Protein AF-A0A965WRW9-F1 (afdb_monomer)

Foldseek 3Di:
DLLVQCVDPVRVPPQAEDDDDQDLVVLLVCVVSPHQEYEYWDQLAPFFQCCVPPVDTHDQLVRLLSNQVSQVVVVVVDVHRHAYEYEHNDDDLVVLLSSLVSRHPHYHDDQVQQLEPPDDFDWDQDPNATWGKDKDCQAPVNCVVVVNDDPDDRGGDIDTHHHDHHPVVVVVVSVVVNVVVCVVVVHPDSD

Nearest PDB structures (foldseek):
  1mei-assembly1_A  TM=9.391E-01  e=1.228E-16  Tritrichomonas suis
  1me9-assembly1_A  TM=9.033E-01  e=8.846E-17  Tritrichomonas suis
  1pvn-assembly1_C  TM=8.837E-01  e=1.401E-16  Tritrichomonas suis
  1me7-assembly1_A  TM=9.346E-01  e=6.772E-16  Tritrichomonas suis
  1me8-assembly1_A  TM=9.387E-01  e=1.394E-15  Tritrichomonas suis

Secondary structure (DSSP, 8-state):
-HHHHHHSTTTTTS--EEEEESSHHHHHHHHHTT-SEEEE-SS-STTB-HHHHH-----HHHHHHHHHHHHHHHHHH-S--PEEEEES---SHHHHHHHHHTT-SEEE-SHHHHTBTTSSS-EEEETTEEEEEEE-TTSHHHHHHTT--S-PPP-B-EEEEEPBS-HHHHHHHHHHHHHHHHHHTT-SS--

Radius of gyration: 18.46 Å; Cα contacts (8 Å, |Δi|>4): 320; chains: 1; bounding box: 46×33×47 Å

Sequence (191 aa):
MIKLVKQSENTKNIVVMAGNVANPETFKLLAEVGADYIRVSVGSGDACTTAVNLGVYYPMASLINDCYYYKLLNKKLNDHETKIVADGGFKTMSQIIKALALGADYVMLGSMLNSCADSAGRIVLHNDHHYKEYYGMASKEGMEKLGKTGHYAPEGKIVYNTITDKVSIFSENLAAYIRSAMSYCDAYTLD

Structure (mmCIF, N/CA/C/O backbone):
data_AF-A0A965WRW9-F1
#
_entry.id   AF-A0A965WRW9-F1
#
loop_
_atom_site.group_PDB
_atom_site.id
_atom_site.type_symbol
_atom_site.label_atom_id
_atom_site.label_alt_id
_atom_site.label_comp_id
_atom_site.label_asym_id
_atom_site.label_entity_id
_atom_site.label_seq_id
_atom_site.pdbx_PDB_ins_code
_atom_site.Cartn_x
_atom_site.Cartn_y
_atom_site.Cartn_z
_atom_site.occupancy
_atom_site.B_iso_or_equiv
_atom_site.auth_seq_id
_atom_site.auth_comp_id
_atom_site.auth_asym_id
_atom_site.auth_atom_id
_atom_site.pdbx_PDB_model_num
ATOM 1 N N . MET A 1 1 ? -23.893 1.634 0.353 1.00 88.19 1 MET A N 1
ATOM 2 C CA . MET A 1 1 ? -23.438 0.240 0.150 1.00 88.19 1 MET A CA 1
ATOM 3 C C . MET A 1 1 ? -22.814 -0.346 1.413 1.00 88.19 1 MET A C 1
ATOM 5 O O . MET A 1 1 ? -23.373 -1.309 1.905 1.00 88.19 1 MET A O 1
ATOM 9 N N . ILE A 1 2 ? -21.755 0.244 1.988 1.00 92.38 2 ILE A N 1
ATOM 10 C CA . ILE A 1 2 ? -21.089 -0.274 3.210 1.00 92.38 2 ILE A CA 1
ATOM 11 C C . ILE A 1 2 ? -22.085 -0.531 4.351 1.00 92.38 2 ILE A C 1
ATOM 13 O O . ILE A 1 2 ? -22.192 -1.663 4.808 1.00 92.38 2 ILE A O 1
ATOM 17 N N . LYS A 1 3 ? -22.909 0.466 4.713 1.00 91.62 3 LYS A N 1
ATOM 18 C CA . LYS A 1 3 ? -23.981 0.295 5.715 1.00 91.62 3 LYS A CA 1
ATOM 19 C C . LYS A 1 3 ? -24.897 -0.892 5.420 1.00 91.62 3 LYS A C 1
ATOM 21 O O . LYS A 1 3 ? -25.195 -1.654 6.322 1.00 91.62 3 LYS A O 1
ATOM 26 N N . LEU A 1 4 ? -25.301 -1.074 4.161 1.00 92.88 4 LEU A N 1
ATOM 27 C CA . LEU A 1 4 ? -26.185 -2.176 3.768 1.00 92.88 4 LEU A CA 1
ATOM 28 C C . LEU A 1 4 ? -25.508 -3.533 3.984 1.00 92.88 4 LEU A C 1
ATOM 30 O O . LEU A 1 4 ? -26.127 -4.435 4.533 1.00 92.88 4 LEU A O 1
ATOM 34 N N . VAL A 1 5 ? -24.230 -3.656 3.605 1.00 93.50 5 VAL A N 1
ATOM 35 C CA . VAL A 1 5 ? -23.442 -4.879 3.828 1.00 93.50 5 VAL A CA 1
ATOM 36 C C . VAL A 1 5 ? -23.322 -5.166 5.323 1.00 93.50 5 VAL A C 1
ATOM 38 O O . VAL A 1 5 ? -23.562 -6.295 5.742 1.00 93.50 5 VAL A O 1
ATOM 41 N N . LYS A 1 6 ? -23.018 -4.139 6.123 1.00 92.12 6 LYS A N 1
ATOM 42 C CA . LYS A 1 6 ? -22.799 -4.259 7.569 1.00 92.12 6 LYS A CA 1
ATOM 43 C C . LYS A 1 6 ? -24.071 -4.455 8.397 1.00 92.12 6 LYS A C 1
ATOM 45 O O . LYS A 1 6 ? -23.993 -5.035 9.471 1.00 92.12 6 LYS A O 1
ATOM 50 N N . GLN A 1 7 ? -25.229 -4.013 7.910 1.00 92.44 7 GLN A N 1
ATOM 51 C CA . GLN A 1 7 ? -26.514 -4.139 8.613 1.00 92.44 7 GLN A CA 1
ATOM 52 C C . GLN A 1 7 ? -27.299 -5.401 8.233 1.00 92.44 7 GLN A C 1
ATOM 54 O O . GLN A 1 7 ? -28.201 -5.800 8.963 1.00 92.44 7 GLN A O 1
ATOM 59 N N . SER A 1 8 ? -26.992 -6.029 7.097 1.00 94.69 8 SER A N 1
ATOM 60 C CA . SER A 1 8 ? -27.676 -7.247 6.656 1.00 94.69 8 SER A CA 1
ATOM 61 C C . SER A 1 8 ? -27.134 -8.477 7.388 1.00 94.69 8 SER A C 1
ATOM 63 O O . SER A 1 8 ? -25.940 -8.758 7.333 1.00 94.69 8 SER A O 1
ATOM 65 N N . GLU A 1 9 ? -28.016 -9.260 8.014 1.00 94.12 9 GLU A N 1
ATOM 66 C CA . GLU A 1 9 ? -27.671 -10.509 8.719 1.00 94.12 9 GLU A CA 1
ATOM 67 C C . GLU A 1 9 ? -26.861 -11.488 7.856 1.00 94.12 9 GLU A C 1
ATOM 69 O O . GLU A 1 9 ? -25.930 -12.126 8.343 1.00 94.12 9 GLU A O 1
ATOM 74 N N . ASN A 1 10 ? -27.148 -11.543 6.554 1.00 95.44 10 ASN A N 1
ATOM 75 C CA . ASN A 1 10 ? -26.471 -12.444 5.620 1.00 95.44 10 ASN A CA 1
ATOM 76 C C . ASN A 1 10 ? -25.052 -11.988 5.252 1.00 95.44 10 ASN A C 1
ATOM 78 O O . ASN A 1 10 ? -24.281 -12.764 4.694 1.00 95.44 10 ASN A O 1
ATOM 82 N N . THR A 1 11 ? -24.711 -10.722 5.503 1.00 95.44 11 THR A N 1
ATOM 83 C CA . THR A 1 11 ? -23.478 -10.103 4.995 1.00 95.44 11 THR A CA 1
ATOM 84 C C . THR A 1 11 ? -22.693 -9.326 6.044 1.00 95.44 11 THR A C 1
ATOM 86 O O . THR A 1 11 ? -21.588 -8.886 5.744 1.00 95.44 11 THR A O 1
ATOM 89 N N . LYS A 1 12 ? -23.201 -9.173 7.272 1.00 91.56 12 LYS A N 1
ATOM 90 C CA . LYS A 1 12 ? -22.564 -8.372 8.332 1.00 91.56 12 LYS A CA 1
ATOM 91 C C . LYS A 1 12 ? -21.156 -8.844 8.697 1.00 91.56 12 LYS A C 1
ATOM 93 O O . LYS A 1 12 ? -20.315 -8.032 9.071 1.00 91.56 12 LYS A O 1
ATOM 98 N N . ASN A 1 13 ? -20.887 -10.136 8.508 1.00 93.06 13 ASN A N 1
ATOM 99 C CA . ASN A 1 13 ? -19.580 -10.751 8.747 1.00 93.06 13 ASN A CA 1
ATOM 100 C C . ASN A 1 13 ? -18.590 -10.546 7.586 1.00 93.06 13 ASN A C 1
ATOM 102 O O . ASN A 1 13 ? -17.428 -10.928 7.700 1.00 93.06 13 ASN A O 1
ATOM 106 N N . ILE A 1 14 ? -19.026 -9.975 6.458 1.00 95.69 14 ILE A N 1
ATOM 107 C CA . ILE A 1 14 ? -18.137 -9.666 5.338 1.00 95.69 14 ILE A CA 1
ATOM 108 C C . ILE A 1 14 ? -17.250 -8.487 5.728 1.00 95.69 14 ILE A C 1
ATOM 110 O O . ILE A 1 14 ? -17.726 -7.429 6.152 1.00 95.69 14 ILE A O 1
ATOM 114 N N . VAL A 1 15 ? -15.948 -8.677 5.537 1.00 95.62 15 VAL A N 1
ATOM 115 C CA . VAL A 1 15 ? -14.943 -7.626 5.644 1.00 95.62 15 VAL A CA 1
ATOM 116 C C . VAL A 1 15 ? -14.980 -6.762 4.386 1.00 95.62 15 VAL A C 1
ATOM 118 O O . VAL A 1 15 ? -14.909 -7.262 3.264 1.00 95.62 15 VAL A O 1
ATOM 121 N N . VAL A 1 16 ? -15.082 -5.454 4.573 1.00 96.19 16 VAL A N 1
ATOM 122 C CA . VAL A 1 16 ? -15.229 -4.454 3.525 1.00 96.19 16 VAL A CA 1
ATOM 123 C C . VAL A 1 16 ? -14.038 -3.506 3.558 1.00 96.19 16 VAL A C 1
ATOM 125 O O . VAL A 1 16 ? -13.858 -2.728 4.496 1.00 96.19 16 VAL A O 1
ATOM 128 N N . MET A 1 17 ? -13.264 -3.536 2.474 1.00 97.56 17 MET A N 1
ATOM 129 C CA . MET A 1 17 ? -12.295 -2.497 2.153 1.00 97.56 17 MET A CA 1
ATOM 130 C C . MET A 1 17 ? -12.933 -1.481 1.203 1.00 97.56 17 MET A C 1
ATOM 132 O O . MET A 1 17 ? -13.423 -1.851 0.137 1.00 97.56 17 MET A O 1
ATOM 136 N N . ALA A 1 18 ? -12.924 -0.206 1.581 1.00 97.06 18 ALA A N 1
ATOM 137 C CA . ALA A 1 18 ? -13.437 0.897 0.771 1.00 97.06 18 ALA A CA 1
ATOM 138 C C . ALA A 1 18 ? -12.301 1.816 0.303 1.00 97.06 18 ALA A C 1
ATOM 140 O O . ALA A 1 18 ? -11.273 1.920 0.962 1.00 97.06 18 ALA A O 1
ATOM 141 N N . GLY A 1 19 ? -12.467 2.504 -0.824 1.00 95.31 19 GLY A N 1
ATOM 142 C CA . GLY A 1 19 ? -11.462 3.438 -1.333 1.00 95.31 19 GLY A CA 1
ATOM 143 C C . GLY A 1 19 ? -11.518 3.631 -2.853 1.00 95.31 19 GLY A C 1
ATOM 144 O O . GLY A 1 19 ? -12.424 3.117 -3.505 1.00 95.31 19 GLY A O 1
ATOM 145 N N . ASN A 1 20 ? -10.568 4.361 -3.448 1.00 95.69 20 ASN A N 1
ATOM 146 C CA . ASN A 1 20 ? -9.480 5.072 -2.758 1.00 95.69 20 ASN A CA 1
ATOM 147 C C . ASN A 1 20 ? -9.920 6.451 -2.263 1.00 95.69 20 ASN A C 1
ATOM 149 O O . ASN A 1 20 ? -10.757 7.098 -2.886 1.00 95.69 20 ASN A O 1
ATOM 153 N N . VAL A 1 21 ? -9.308 6.922 -1.176 1.00 96.12 21 VAL A N 1
ATOM 154 C CA . VAL A 1 21 ? -9.506 8.287 -0.669 1.00 96.12 21 VAL A CA 1
ATOM 155 C C . VAL A 1 21 ? -8.223 9.104 -0.766 1.00 96.12 21 VAL A C 1
ATOM 157 O O . VAL A 1 21 ? -7.142 8.601 -0.483 1.00 96.12 21 VAL A O 1
ATOM 160 N N . ALA A 1 22 ? -8.348 10.376 -1.133 1.00 95.19 22 ALA A N 1
ATOM 161 C CA . ALA A 1 22 ? -7.281 11.381 -1.073 1.00 95.19 22 ALA A CA 1
ATOM 162 C C . ALA A 1 22 ? -7.745 12.628 -0.298 1.00 95.19 22 ALA A C 1
ATOM 164 O O . ALA A 1 22 ? -7.359 13.749 -0.603 1.00 95.19 22 ALA A O 1
ATOM 165 N N . ASN A 1 23 ? -8.632 12.421 0.678 1.00 95.94 23 ASN A N 1
ATOM 166 C CA . ASN A 1 23 ? -9.145 13.443 1.580 1.00 95.94 23 ASN A CA 1
ATOM 167 C C . ASN A 1 23 ? -9.403 12.793 2.958 1.00 95.94 23 ASN A C 1
ATOM 169 O O . ASN A 1 23 ? -10.201 11.848 3.026 1.00 95.94 23 ASN A O 1
ATOM 173 N N . PRO A 1 24 ? -8.765 13.277 4.040 1.00 96.31 24 PRO A N 1
ATOM 174 C CA . PRO A 1 24 ? -8.974 12.768 5.397 1.00 96.31 24 PRO A CA 1
ATOM 175 C C . PRO A 1 24 ? -10.436 12.806 5.878 1.00 96.31 24 PRO A C 1
ATOM 177 O O . PRO A 1 24 ? -10.886 11.884 6.556 1.00 96.31 24 PRO A O 1
ATOM 180 N N . GLU A 1 25 ? -11.233 13.795 5.462 1.00 96.25 25 GLU A N 1
ATOM 181 C CA . GLU A 1 25 ? -12.667 13.844 5.796 1.00 96.25 25 GLU A CA 1
ATOM 182 C C . GLU A 1 25 ? -13.444 12.696 5.142 1.00 96.25 25 GLU A C 1
ATOM 184 O O . GLU A 1 25 ? -14.371 12.138 5.726 1.00 96.25 25 GLU A O 1
ATOM 189 N N . THR A 1 26 ? -13.048 12.278 3.935 1.00 96.56 26 THR A N 1
ATOM 190 C CA . THR A 1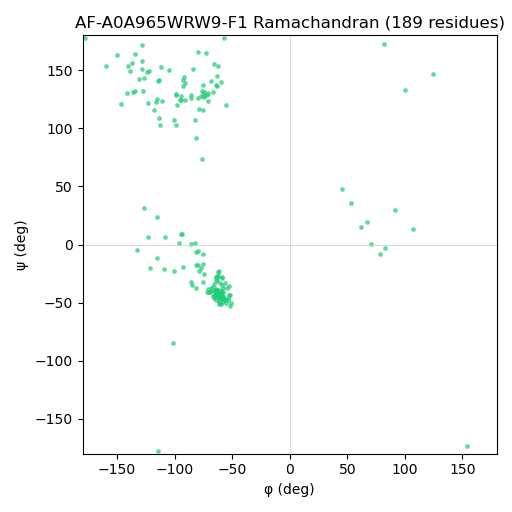 26 ? -13.651 11.103 3.291 1.00 96.56 26 THR A 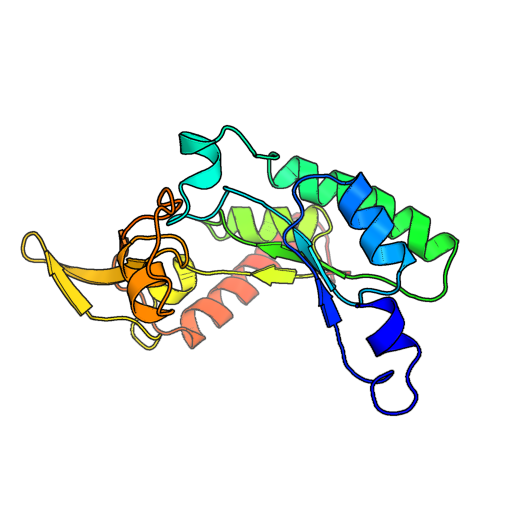CA 1
ATOM 191 C C . THR A 1 26 ? -13.278 9.818 4.026 1.00 96.56 26 THR A C 1
ATOM 193 O O . THR A 1 26 ? -14.128 8.941 4.167 1.00 96.56 26 THR A O 1
ATOM 196 N N . PHE A 1 27 ? -12.047 9.711 4.540 1.00 97.06 27 PHE A N 1
ATOM 197 C CA . PHE A 1 27 ? -11.660 8.601 5.416 1.00 97.06 27 PHE A CA 1
ATOM 198 C C . PHE A 1 27 ? -12.559 8.547 6.658 1.00 97.06 27 PHE A C 1
ATOM 200 O O . PHE A 1 27 ? -13.142 7.501 6.940 1.00 97.06 27 PHE A O 1
ATOM 207 N N . LYS A 1 28 ? -12.747 9.682 7.344 1.00 95.56 28 LYS A N 1
ATOM 208 C CA . LYS A 1 28 ? -13.631 9.788 8.512 1.00 95.56 28 LYS A CA 1
ATOM 209 C C . LYS A 1 28 ? -15.054 9.319 8.198 1.00 95.56 28 LYS A C 1
ATOM 211 O O . LYS A 1 28 ? -15.575 8.460 8.903 1.00 95.56 28 LYS A O 1
ATOM 216 N N . LEU A 1 29 ? -15.655 9.818 7.116 1.00 95.06 29 LEU A N 1
ATOM 217 C CA . LEU A 1 29 ? -17.009 9.420 6.714 1.00 95.06 29 LEU A CA 1
ATOM 218 C C . LEU A 1 29 ? -17.109 7.913 6.447 1.00 95.06 29 LEU A C 1
ATOM 220 O O . LEU A 1 29 ? -18.074 7.276 6.861 1.00 95.06 29 LEU A O 1
ATOM 224 N N . LEU A 1 30 ? -16.122 7.323 5.765 1.00 95.44 30 LEU A N 1
ATOM 225 C CA . LEU A 1 30 ? -16.108 5.884 5.488 1.00 95.44 30 LEU A CA 1
ATOM 226 C C . LEU A 1 30 ? -15.938 5.043 6.766 1.00 95.44 30 LEU A C 1
ATOM 228 O O . LEU A 1 30 ? -16.563 3.987 6.887 1.00 95.44 30 LEU A O 1
ATOM 232 N N . ALA A 1 31 ? -15.144 5.522 7.722 1.00 94.31 31 ALA A N 1
ATOM 233 C CA . ALA A 1 31 ? -14.978 4.881 9.022 1.00 94.31 31 ALA A CA 1
ATOM 234 C C . ALA A 1 31 ? -16.289 4.921 9.829 1.00 94.31 31 ALA A C 1
ATOM 236 O O . ALA A 1 31 ? -16.747 3.892 10.320 1.00 94.31 31 ALA A O 1
ATOM 237 N N . GLU A 1 32 ? -16.966 6.074 9.875 1.00 92.12 32 GLU A N 1
ATOM 238 C CA . GLU A 1 32 ? -18.255 6.257 10.567 1.00 92.12 32 GLU A CA 1
ATOM 239 C C . GLU A 1 32 ? -19.386 5.389 9.998 1.00 92.12 32 GLU A C 1
ATOM 241 O O . GLU A 1 32 ? -20.319 5.021 10.712 1.00 92.12 32 GLU A O 1
ATOM 246 N N . VAL A 1 33 ? -19.332 5.039 8.708 1.00 92.19 33 VAL A N 1
ATOM 247 C CA . VAL A 1 33 ? -20.310 4.123 8.103 1.00 92.19 33 VAL A CA 1
ATOM 248 C C . VAL A 1 33 ? -19.963 2.638 8.271 1.00 92.19 33 VAL A C 1
ATOM 250 O O . VAL A 1 33 ? -20.734 1.799 7.797 1.00 92.19 33 VAL A O 1
ATOM 253 N N . GLY A 1 34 ? -18.849 2.317 8.937 1.00 91.81 34 GLY A N 1
ATOM 254 C CA . GLY A 1 34 ? -18.460 0.955 9.309 1.00 91.81 34 GLY A CA 1
ATOM 255 C C . GLY A 1 34 ? -17.578 0.225 8.292 1.00 91.81 34 GLY A C 1
ATOM 256 O O . GLY A 1 34 ? -17.673 -0.996 8.181 1.00 91.81 34 GLY A O 1
ATOM 257 N N . ALA A 1 35 ? -16.755 0.932 7.509 1.00 95.44 35 ALA A N 1
ATOM 258 C CA . ALA A 1 35 ? -15.718 0.272 6.708 1.00 95.44 35 ALA A CA 1
ATOM 259 C C . ALA A 1 35 ? -14.688 -0.404 7.630 1.00 95.44 35 ALA A C 1
ATOM 261 O O . ALA A 1 35 ? -14.273 0.195 8.617 1.00 95.44 35 ALA A O 1
ATOM 262 N N . ASP A 1 36 ? -14.243 -1.626 7.328 1.00 95.81 36 ASP A N 1
ATOM 263 C CA . ASP A 1 36 ? -13.201 -2.285 8.135 1.00 95.81 36 ASP A CA 1
ATOM 264 C C . ASP A 1 36 ? -11.808 -1.797 7.734 1.00 95.81 36 ASP A C 1
ATOM 266 O O . ASP A 1 36 ? -10.945 -1.581 8.579 1.00 95.81 36 ASP A O 1
ATOM 270 N N . TYR A 1 37 ? -11.611 -1.573 6.433 1.00 98.00 37 TYR A N 1
ATOM 271 C CA . TYR A 1 37 ? -10.369 -1.070 5.860 1.00 98.00 37 TYR A CA 1
ATOM 272 C C . TYR A 1 37 ? -10.677 0.086 4.917 1.00 98.00 37 TYR A C 1
ATOM 274 O O . TYR A 1 37 ? -11.647 0.041 4.155 1.00 98.00 37 TYR A O 1
ATOM 282 N N . ILE A 1 38 ? -9.820 1.102 4.905 1.00 98.38 38 ILE A N 1
ATOM 283 C CA . ILE A 1 38 ? -9.887 2.174 3.917 1.00 98.38 38 ILE A CA 1
ATOM 284 C C . ILE A 1 38 ? -8.560 2.257 3.176 1.00 98.38 38 ILE A C 1
ATOM 286 O O . ILE A 1 38 ? -7.502 2.474 3.770 1.00 98.38 38 ILE A O 1
ATOM 290 N N . ARG A 1 39 ? -8.635 2.103 1.854 1.00 98.25 39 ARG A N 1
ATOM 291 C CA . ARG A 1 39 ? -7.515 2.269 0.937 1.00 98.25 39 ARG A CA 1
ATOM 292 C C . ARG A 1 39 ? -7.286 3.755 0.685 1.00 98.25 39 ARG A C 1
ATOM 294 O O . ARG A 1 39 ? -8.161 4.444 0.158 1.00 98.25 39 ARG A O 1
ATOM 301 N N . VAL A 1 40 ? -6.125 4.258 1.088 1.00 97.44 40 VAL A N 1
ATOM 302 C CA . VAL A 1 40 ? -5.756 5.673 0.981 1.00 97.44 40 VAL A CA 1
ATOM 303 C C . VAL A 1 40 ? -4.763 5.882 -0.157 1.00 97.44 40 VAL A C 1
ATOM 305 O O . VAL A 1 40 ? -3.946 5.008 -0.439 1.00 97.44 40 VAL A O 1
ATOM 308 N N . SER A 1 41 ? -4.827 7.076 -0.748 1.00 95.12 41 SER A N 1
ATOM 309 C CA . SER A 1 41 ? -4.080 7.598 -1.898 1.00 95.12 41 SER A CA 1
AT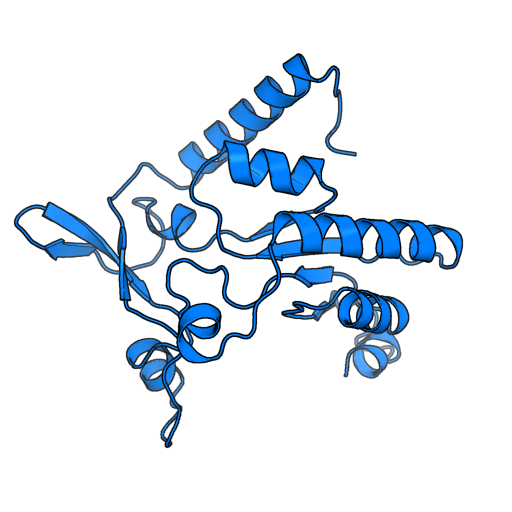OM 310 C C . SER A 1 41 ? -4.831 7.562 -3.226 1.00 95.12 41 SER A C 1
ATOM 312 O O . SER A 1 41 ? -5.363 6.535 -3.638 1.00 95.12 41 SER A O 1
ATOM 314 N N . VAL A 1 42 ? -4.784 8.681 -3.948 1.00 92.88 42 VAL A N 1
ATOM 315 C CA . VAL A 1 42 ? -5.194 8.808 -5.352 1.00 92.88 42 VAL A CA 1
ATOM 316 C C . VAL A 1 42 ? -4.032 9.441 -6.108 1.00 92.88 42 VAL A C 1
ATOM 318 O O . VAL A 1 42 ? -3.458 10.425 -5.651 1.00 92.88 42 VAL A O 1
ATOM 321 N N . GLY A 1 43 ? -3.665 8.868 -7.255 1.00 86.94 43 GLY A N 1
ATOM 322 C CA . GLY A 1 43 ? -2.661 9.450 -8.149 1.00 86.94 43 GLY A CA 1
ATOM 323 C C . GLY A 1 43 ? -1.189 9.182 -7.807 1.00 86.94 43 GLY A C 1
ATOM 324 O O . GLY A 1 43 ? -0.333 9.577 -8.590 1.00 86.94 43 GLY A O 1
ATOM 325 N N . SER A 1 44 ? -0.866 8.496 -6.702 1.00 86.75 44 SER A N 1
ATOM 326 C CA . SER A 1 44 ? 0.531 8.193 -6.319 1.00 86.75 44 SER A CA 1
ATOM 327 C C . SER A 1 44 ? 1.145 6.979 -7.029 1.00 86.75 44 SER A C 1
ATOM 329 O O . SER A 1 44 ? 2.357 6.785 -6.974 1.00 86.75 44 SER A O 1
ATOM 331 N N . GLY A 1 45 ? 0.323 6.111 -7.628 1.00 86.62 45 GLY A N 1
ATOM 332 C CA . GLY A 1 45 ? 0.768 4.844 -8.210 1.00 86.62 45 GLY A CA 1
ATOM 333 C C . GLY A 1 45 ? 1.750 5.029 -9.372 1.00 86.62 45 GLY A C 1
ATOM 334 O O . GLY A 1 45 ? 1.603 5.935 -10.180 1.00 86.62 45 GLY A O 1
ATOM 335 N N . ASP A 1 46 ? 2.717 4.122 -9.502 1.00 85.69 46 ASP A N 1
ATOM 336 C CA . ASP A 1 46 ? 3.799 4.222 -10.497 1.00 85.69 46 ASP A CA 1
ATOM 337 C C . ASP A 1 46 ? 3.304 4.255 -11.958 1.00 85.69 46 ASP A C 1
ATOM 339 O O . ASP A 1 46 ? 3.771 5.034 -12.792 1.00 85.69 46 ASP A O 1
ATOM 343 N N . ALA A 1 47 ? 2.281 3.450 -12.248 1.00 87.00 47 ALA A N 1
ATOM 344 C CA . ALA A 1 47 ? 1.607 3.407 -13.541 1.00 87.00 47 ALA A CA 1
ATOM 345 C C . ALA A 1 47 ? 0.358 4.308 -13.610 1.00 87.00 47 ALA A C 1
ATOM 347 O O . ALA A 1 47 ? -0.402 4.213 -14.571 1.00 87.00 47 ALA A O 1
ATOM 348 N N . CYS A 1 48 ? 0.119 5.146 -12.597 1.00 87.88 48 CYS A N 1
ATOM 349 C CA . CYS A 1 48 ? -1.016 6.062 -12.527 1.00 87.88 48 CYS A CA 1
ATOM 350 C C . CYS A 1 48 ? -0.630 7.435 -13.087 1.00 87.88 48 CYS A C 1
ATOM 352 O O . CYS A 1 48 ? 0.481 7.917 -12.870 1.00 87.88 48 CYS A O 1
ATOM 354 N N . THR A 1 49 ? -1.550 8.077 -13.802 1.00 86.81 49 THR A N 1
ATOM 355 C CA . THR A 1 49 ? -1.368 9.435 -14.331 1.00 86.81 49 THR A CA 1
ATOM 356 C C . THR A 1 49 ? -2.451 10.405 -13.863 1.00 86.81 49 THR A C 1
ATOM 358 O O . THR A 1 49 ? -2.428 11.557 -14.280 1.00 86.81 49 THR A O 1
ATOM 361 N N . THR A 1 50 ? -3.351 10.000 -12.955 1.00 87.06 50 THR A N 1
ATOM 362 C CA . THR A 1 50 ? -4.410 10.856 -12.382 1.00 87.06 50 THR A CA 1
ATOM 363 C C . THR A 1 50 ? -3.866 12.180 -11.845 1.00 87.06 50 THR A C 1
ATOM 365 O O . THR A 1 50 ? -4.360 13.239 -12.215 1.00 87.06 50 THR A O 1
ATOM 368 N N . ALA A 1 51 ? -2.813 12.146 -11.021 1.00 87.94 51 ALA A N 1
ATOM 369 C CA . ALA A 1 51 ? -2.251 13.363 -10.432 1.00 87.94 51 ALA A CA 1
ATOM 370 C C . ALA A 1 51 ? -1.684 14.316 -11.498 1.00 87.94 51 ALA A C 1
ATOM 372 O O . ALA A 1 51 ? -1.907 15.519 -11.433 1.00 87.94 51 ALA A O 1
ATOM 373 N N . VAL A 1 52 ? -0.979 13.772 -12.495 1.00 86.81 52 VAL A N 1
ATOM 374 C CA . VAL A 1 52 ? -0.346 14.559 -13.565 1.00 86.81 52 VAL A CA 1
ATOM 375 C C . VAL A 1 52 ? -1.387 15.127 -14.529 1.00 86.81 52 VAL A C 1
ATOM 377 O O . VAL A 1 52 ? -1.274 16.277 -14.939 1.00 86.81 52 VAL A O 1
ATOM 380 N N . ASN A 1 53 ? -2.401 14.336 -14.879 1.00 87.94 53 ASN A N 1
ATOM 381 C CA . ASN A 1 53 ? -3.386 14.710 -15.890 1.00 87.94 53 ASN A CA 1
ATOM 382 C C . ASN A 1 53 ? -4.528 15.560 -15.316 1.00 87.94 53 ASN A C 1
ATOM 384 O O . ASN A 1 53 ? -5.040 16.426 -16.019 1.00 87.94 53 ASN A O 1
ATOM 388 N N . LEU A 1 54 ? -4.948 15.307 -14.070 1.00 89.69 54 LEU A N 1
ATOM 389 C CA . LEU A 1 54 ? -6.140 15.917 -13.465 1.00 89.69 54 LEU A CA 1
ATOM 390 C C . LEU A 1 54 ? -5.835 16.828 -12.269 1.00 89.69 54 LEU A C 1
ATOM 392 O O . LEU A 1 54 ? -6.732 17.518 -11.794 1.00 89.69 54 LEU A O 1
ATOM 396 N N . GLY A 1 55 ? -4.611 16.810 -11.731 1.00 88.12 55 GLY A N 1
ATOM 397 C CA . GLY A 1 55 ? -4.238 17.587 -10.541 1.00 88.12 55 GLY A CA 1
ATOM 398 C C . GLY A 1 55 ? -4.852 17.088 -9.226 1.00 88.12 55 GLY A C 1
ATOM 399 O O . GLY A 1 55 ? -4.591 17.662 -8.171 1.00 88.12 55 GLY A O 1
ATOM 400 N N . VAL A 1 56 ? -5.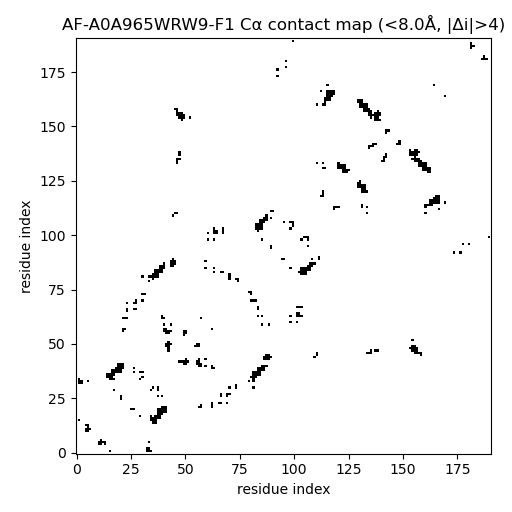650 16.015 -9.257 1.00 89.62 56 VAL A N 1
ATOM 401 C CA . VAL A 1 56 ? -6.279 15.427 -8.068 1.00 89.62 56 VAL A CA 1
ATOM 402 C C . VAL A 1 56 ? -5.276 14.519 -7.363 1.00 89.62 56 VAL A C 1
ATOM 404 O O . VAL A 1 56 ? -4.948 13.434 -7.848 1.00 89.62 56 VAL A O 1
ATOM 407 N N . TYR A 1 57 ? -4.771 14.979 -6.219 1.00 91.69 57 TYR A N 1
ATOM 408 C CA . TYR A 1 57 ? -3.726 14.303 -5.459 1.00 91.69 57 TYR A CA 1
ATOM 409 C C . TYR A 1 57 ? -3.709 14.769 -3.999 1.00 91.69 57 TYR A C 1
ATOM 411 O O . TYR A 1 57 ? -4.074 15.903 -3.698 1.00 91.69 57 TYR A O 1
ATOM 419 N N . TYR A 1 58 ? -3.219 13.910 -3.104 1.00 94.88 58 TYR A N 1
ATOM 420 C CA . TYR A 1 58 ? -2.854 14.284 -1.738 1.00 94.88 58 TYR A CA 1
ATOM 421 C C . TYR A 1 58 ? -1.505 13.638 -1.393 1.00 94.88 58 TYR A C 1
ATOM 423 O O . TYR A 1 58 ? -1.349 12.433 -1.618 1.00 94.88 58 TYR A O 1
ATOM 431 N N . PRO A 1 59 ? -0.522 14.385 -0.852 1.00 94.88 59 PRO A N 1
ATOM 432 C CA . PRO A 1 59 ? 0.772 13.824 -0.477 1.00 94.88 59 PRO A CA 1
ATOM 433 C C . PRO A 1 59 ? 0.639 12.640 0.486 1.00 94.88 59 PRO A C 1
ATOM 435 O O . PRO A 1 59 ? 0.121 12.792 1.588 1.00 94.88 59 PRO A O 1
ATOM 438 N N . MET A 1 60 ? 1.132 11.463 0.084 1.00 95.62 60 MET A N 1
ATOM 439 C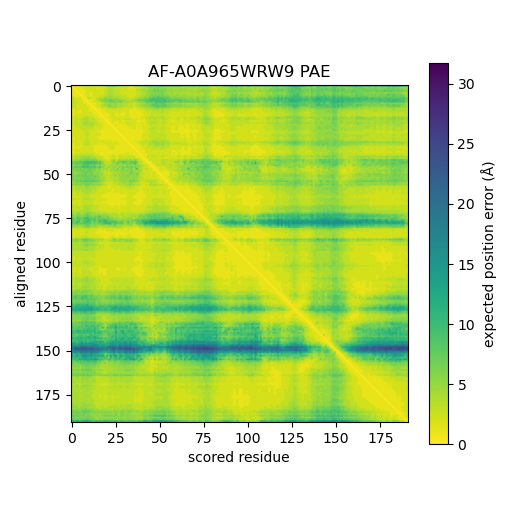 CA . MET A 1 60 ? 0.893 10.202 0.802 1.00 95.62 60 MET A CA 1
ATOM 440 C C . MET A 1 60 ? 1.255 10.245 2.291 1.00 95.62 60 MET A C 1
ATOM 442 O O . MET A 1 60 ? 0.467 9.791 3.112 1.00 95.62 60 MET A O 1
ATOM 446 N N . ALA A 1 61 ? 2.423 10.786 2.646 1.00 96.50 61 ALA A N 1
ATOM 447 C CA . ALA A 1 61 ? 2.852 10.850 4.044 1.00 96.50 61 ALA A CA 1
ATOM 448 C C . ALA A 1 61 ? 1.882 11.683 4.899 1.00 96.50 61 ALA A C 1
ATOM 450 O O . ALA A 1 61 ? 1.465 11.236 5.964 1.00 96.50 61 ALA A O 1
ATOM 451 N N . SER A 1 62 ? 1.476 12.853 4.394 1.00 97.19 62 SER A N 1
ATOM 452 C CA . SER A 1 62 ? 0.475 13.706 5.038 1.00 97.19 62 SER A CA 1
ATOM 453 C C . SER A 1 62 ? -0.879 13.004 5.114 1.00 97.19 62 SER A C 1
ATOM 455 O O . SER A 1 62 ? -1.484 12.975 6.174 1.00 97.19 62 SER A O 1
ATOM 457 N N . LEU A 1 63 ? -1.319 12.354 4.030 1.00 97.69 63 LEU A N 1
ATOM 458 C CA . LEU A 1 63 ? -2.600 11.649 4.004 1.00 97.69 63 LEU A CA 1
ATOM 459 C C . LEU A 1 63 ? -2.671 10.543 5.060 1.00 97.69 63 LEU A C 1
ATOM 461 O O . LEU A 1 63 ? -3.681 10.423 5.744 1.00 97.69 63 LEU A O 1
ATOM 465 N N . ILE A 1 64 ? -1.616 9.731 5.182 1.00 98.19 64 ILE A N 1
ATOM 466 C CA . ILE A 1 64 ? -1.549 8.666 6.188 1.00 98.19 64 ILE A CA 1
ATOM 467 C C . ILE A 1 64 ? -1.642 9.273 7.587 1.00 98.19 64 ILE A C 1
ATOM 469 O O . ILE A 1 64 ? -2.490 8.846 8.365 1.00 98.19 64 ILE A O 1
ATOM 473 N N . ASN A 1 65 ? -0.827 10.290 7.877 1.00 97.81 65 ASN A N 1
ATOM 474 C CA . ASN A 1 65 ? -0.801 10.954 9.178 1.00 97.81 65 ASN A CA 1
ATOM 475 C C . ASN A 1 65 ? -2.165 11.568 9.550 1.00 97.81 65 ASN A C 1
ATOM 477 O O . ASN A 1 65 ? -2.655 11.378 10.663 1.00 97.81 65 ASN A O 1
ATOM 481 N N . ASP A 1 66 ? -2.809 12.259 8.610 1.00 97.88 66 ASP A N 1
ATOM 482 C CA . ASP A 1 66 ? -4.093 12.926 8.841 1.00 97.88 66 ASP A CA 1
ATOM 483 C C . ASP A 1 66 ? -5.231 11.902 9.021 1.00 97.88 66 ASP A C 1
ATOM 485 O O . ASP A 1 66 ? -6.059 12.030 9.925 1.00 97.88 66 ASP A O 1
ATOM 489 N N . CYS A 1 67 ? -5.253 10.829 8.221 1.00 97.62 67 CYS A N 1
ATOM 490 C CA . CYS A 1 67 ? -6.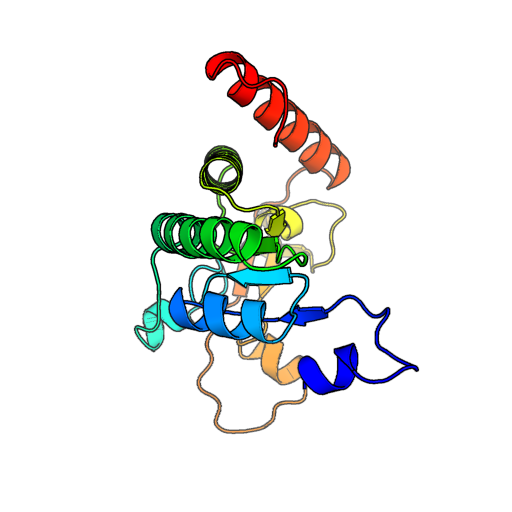185 9.712 8.412 1.00 97.62 67 CYS A CA 1
ATOM 491 C C . CYS A 1 67 ? -5.944 8.984 9.743 1.00 97.62 67 CYS A C 1
ATOM 493 O O . CYS A 1 67 ? -6.901 8.597 10.415 1.00 97.62 67 CYS A O 1
ATOM 495 N N . TYR A 1 68 ? -4.683 8.816 10.150 1.00 97.12 68 TYR A N 1
ATOM 496 C CA . TYR A 1 68 ? -4.322 8.199 11.425 1.00 97.12 68 TYR A CA 1
ATOM 497 C C . TYR A 1 68 ? -4.823 9.024 12.613 1.00 97.12 68 TYR A C 1
ATOM 499 O O . TYR A 1 68 ? -5.399 8.465 13.547 1.00 97.12 68 TYR A O 1
ATOM 507 N N . TYR A 1 69 ? -4.726 10.354 12.543 1.00 95.44 69 TYR A N 1
ATOM 508 C CA . TYR A 1 69 ? -5.328 11.236 13.543 1.00 95.44 69 TYR A CA 1
ATOM 509 C C . TYR A 1 69 ? -6.843 10.997 13.682 1.00 95.44 69 TYR A C 1
ATOM 511 O O . TYR A 1 69 ? -7.345 10.817 14.795 1.00 95.44 69 TYR A O 1
ATOM 519 N N . TYR A 1 70 ? -7.574 10.891 12.564 1.00 93.62 70 TYR A N 1
ATOM 520 C CA . TYR A 1 70 ? -9.003 10.553 12.594 1.00 93.62 70 TYR A CA 1
ATOM 521 C C . TYR A 1 70 ? -9.283 9.156 13.143 1.00 93.62 70 TYR A C 1
ATOM 523 O O . TYR A 1 70 ? -10.225 8.989 13.919 1.00 93.62 70 TYR A O 1
ATOM 531 N N . LYS A 1 71 ? -8.469 8.159 12.788 1.00 94.12 71 LYS A N 1
ATOM 532 C CA . LYS A 1 71 ? -8.573 6.799 13.331 1.00 94.12 71 LYS A CA 1
ATOM 533 C C . LYS A 1 71 ? -8.436 6.799 14.857 1.00 94.12 71 LYS A C 1
ATOM 535 O O . LYS A 1 71 ? -9.253 6.180 15.535 1.00 94.12 71 LYS A O 1
ATOM 540 N N . LEU A 1 72 ? -7.462 7.531 15.407 1.00 92.38 72 LEU A N 1
ATOM 541 C CA . LEU A 1 72 ? -7.268 7.651 16.857 1.00 92.38 72 LEU A CA 1
ATOM 542 C C . LEU A 1 72 ? -8.460 8.310 17.559 1.00 92.38 72 LEU A C 1
ATOM 544 O O . LEU A 1 72 ? -8.838 7.887 18.651 1.00 92.38 72 LEU A O 1
ATOM 548 N N . LEU A 1 73 ? -9.059 9.336 16.949 1.00 88.50 73 LEU A N 1
ATOM 549 C CA . LEU A 1 73 ? -10.278 9.954 17.473 1.00 88.50 73 LEU A CA 1
ATOM 550 C C . LEU A 1 73 ? -11.465 8.989 17.419 1.00 88.50 73 LEU A C 1
ATOM 552 O O . LEU A 1 73 ? -12.196 8.869 18.398 1.00 88.50 73 LEU A O 1
ATOM 556 N N . ASN A 1 74 ? -11.637 8.272 16.307 1.00 85.38 74 ASN A N 1
ATOM 557 C CA . ASN A 1 74 ? -12.742 7.336 16.121 1.00 85.38 74 ASN A CA 1
ATOM 558 C C . ASN A 1 74 ? -12.678 6.167 17.118 1.00 85.38 74 ASN A C 1
ATOM 560 O O . ASN A 1 74 ? -13.691 5.865 17.740 1.00 85.38 74 ASN A O 1
ATOM 564 N N . LYS A 1 75 ? -11.486 5.605 17.362 1.00 83.75 75 LYS A N 1
ATOM 565 C CA . LYS A 1 75 ? -11.249 4.535 18.350 1.00 83.75 75 LYS A CA 1
ATOM 566 C C . LYS A 1 75 ? -11.639 4.921 19.781 1.00 83.75 75 LYS A C 1
ATOM 568 O O . LYS A 1 75 ? -11.983 4.062 20.580 1.00 83.75 75 LYS A O 1
ATOM 573 N N . LYS A 1 76 ? -11.575 6.211 20.131 1.00 82.12 76 LYS A N 1
ATOM 574 C CA . LYS A 1 76 ? -12.021 6.704 21.449 1.00 82.12 76 LYS A CA 1
ATOM 575 C C . LYS A 1 76 ? -13.542 6.815 21.561 1.00 82.12 76 LYS A C 1
ATOM 577 O O . LYS A 1 76 ? -14.051 6.916 22.671 1.00 82.12 76 LYS A O 1
ATOM 582 N N . LEU A 1 77 ? -14.238 6.875 20.428 1.00 79.19 77 LEU A N 1
ATOM 583 C CA . LEU A 1 77 ? -15.670 7.155 20.346 1.00 79.19 77 LEU A CA 1
ATOM 584 C C . LEU A 1 77 ? -16.496 5.928 19.947 1.00 79.19 77 LEU A C 1
ATOM 586 O O . LEU A 1 77 ? -17.695 5.913 20.202 1.00 79.19 77 LEU A O 1
ATOM 590 N N . ASN A 1 78 ? -15.877 4.923 19.325 1.00 77.38 78 ASN A N 1
ATOM 591 C CA . ASN A 1 78 ? -16.541 3.736 18.804 1.00 77.38 78 ASN A CA 1
ATOM 592 C C . ASN A 1 78 ? -15.713 2.479 19.095 1.00 77.38 78 ASN A C 1
ATOM 594 O O . ASN A 1 78 ? -14.486 2.517 19.055 1.00 77.38 78 ASN A O 1
ATOM 598 N N . ASP A 1 79 ? -16.395 1.346 19.265 1.00 78.94 79 ASP A N 1
ATOM 599 C CA . ASP A 1 79 ? -15.758 0.033 19.457 1.00 78.94 79 ASP A CA 1
ATOM 600 C C . ASP A 1 79 ? -15.173 -0.558 18.158 1.00 78.94 79 ASP A C 1
ATOM 602 O O . ASP A 1 79 ? -14.489 -1.581 18.177 1.00 78.94 79 ASP A O 1
ATOM 606 N N . HIS A 1 80 ? -15.441 0.073 17.010 1.00 84.06 80 HIS A N 1
ATOM 607 C CA . HIS A 1 80 ? -14.964 -0.364 15.699 1.00 84.06 80 HIS A CA 1
ATOM 608 C C . HIS A 1 80 ? -13.716 0.414 15.282 1.00 84.06 80 HIS A C 1
ATOM 610 O O . HIS A 1 80 ? -13.767 1.630 15.111 1.00 84.06 80 HIS A O 1
ATOM 616 N N . GLU A 1 81 ? -12.604 -0.283 15.052 1.00 88.75 81 GLU A N 1
ATOM 617 C CA . GLU A 1 81 ? -11.364 0.330 14.569 1.00 88.75 81 GLU A CA 1
ATOM 618 C C . GLU A 1 81 ? -11.191 0.099 13.063 1.00 88.75 81 GLU A C 1
ATOM 620 O O . GLU A 1 81 ? -10.838 -0.991 12.614 1.00 88.75 81 GLU A O 1
ATOM 625 N N . THR A 1 82 ? -11.384 1.153 12.269 1.00 95.25 82 THR A N 1
ATOM 626 C CA . THR A 1 82 ? -11.091 1.119 10.830 1.00 95.25 82 THR A CA 1
ATOM 627 C C . THR A 1 82 ? -9.585 1.169 10.566 1.00 95.25 82 THR A C 1
ATOM 629 O O . THR A 1 82 ? -8.875 2.027 11.095 1.00 95.25 82 THR A O 1
ATOM 632 N N . LYS A 1 83 ? -9.093 0.271 9.711 1.00 97.12 83 LYS A N 1
ATOM 633 C CA . LYS A 1 83 ? -7.675 0.136 9.358 1.00 97.12 83 LYS A CA 1
ATOM 634 C C . LYS A 1 83 ? -7.309 0.961 8.117 1.00 97.12 83 LYS A C 1
ATOM 636 O O . LYS A 1 83 ? -8.087 1.063 7.167 1.00 97.12 83 LYS A O 1
ATOM 641 N N . ILE A 1 84 ? -6.106 1.527 8.103 1.00 98.38 84 ILE A N 1
ATOM 642 C CA . ILE A 1 84 ? -5.554 2.335 7.008 1.00 98.38 84 ILE A CA 1
ATOM 643 C C . ILE A 1 84 ? -4.697 1.448 6.102 1.00 98.38 84 ILE A C 1
ATOM 645 O O . ILE A 1 84 ? -3.732 0.837 6.557 1.00 98.38 84 ILE A O 1
ATOM 649 N N . VAL A 1 85 ? -5.013 1.419 4.806 1.00 98.62 85 VAL A N 1
ATOM 650 C CA . VAL A 1 85 ? -4.225 0.716 3.782 1.00 98.62 85 VAL A CA 1
ATOM 651 C C . VAL A 1 85 ? -3.596 1.742 2.842 1.00 98.62 85 VAL A C 1
ATOM 653 O O . VAL A 1 85 ? -4.279 2.292 1.979 1.00 98.62 85 VAL A O 1
ATOM 656 N N . ALA A 1 86 ? -2.303 2.018 3.001 1.00 98.19 86 ALA A N 1
ATOM 657 C CA . ALA A 1 86 ? -1.566 2.937 2.137 1.00 98.19 86 ALA A CA 1
ATOM 658 C C . ALA A 1 86 ? -1.264 2.284 0.781 1.00 98.19 86 ALA A C 1
ATOM 660 O O . ALA A 1 86 ? -0.542 1.292 0.724 1.00 98.19 86 ALA A O 1
ATOM 661 N N . ASP A 1 87 ? -1.812 2.823 -0.309 1.00 97.56 87 ASP A N 1
ATOM 662 C CA . ASP A 1 87 ? -1.766 2.191 -1.632 1.00 97.56 87 ASP A CA 1
ATOM 663 C C . ASP A 1 87 ? -0.979 3.007 -2.668 1.00 97.56 87 ASP A C 1
ATOM 665 O O . ASP A 1 87 ? -1.295 4.161 -2.970 1.00 97.56 87 ASP A O 1
ATOM 669 N N . GLY A 1 88 ? 0.042 2.377 -3.253 1.00 90.19 88 GLY A N 1
ATOM 670 C CA . GLY A 1 88 ? 0.819 2.930 -4.364 1.00 90.19 88 GLY A CA 1
ATOM 671 C C . GLY A 1 88 ? 1.923 3.915 -3.958 1.00 90.19 88 GLY A C 1
ATOM 672 O O . GLY A 1 88 ? 2.065 4.297 -2.810 1.00 90.19 88 GLY A O 1
ATOM 673 N N . GLY A 1 89 ? 2.758 4.331 -4.912 1.00 90.00 89 GLY A N 1
ATOM 674 C CA . GLY A 1 89 ? 3.810 5.341 -4.695 1.00 90.00 89 GLY A CA 1
ATOM 675 C C . GLY A 1 89 ? 5.092 4.865 -4.004 1.00 90.00 89 GLY A C 1
ATOM 676 O O . GLY A 1 89 ? 6.074 5.606 -3.992 1.00 90.00 89 GLY A O 1
ATOM 677 N N . PHE A 1 90 ? 5.126 3.633 -3.494 1.00 95.69 90 PHE A N 1
ATOM 678 C CA . PHE A 1 90 ? 6.327 3.032 -2.915 1.00 95.69 90 PHE A CA 1
ATOM 679 C C . PHE A 1 90 ? 7.334 2.616 -3.993 1.00 95.69 90 PHE A C 1
ATOM 681 O O . PHE A 1 90 ? 7.004 1.883 -4.925 1.00 95.69 90 PHE A O 1
ATOM 688 N N . LYS A 1 91 ? 8.574 3.080 -3.836 1.00 93.19 91 LYS A N 1
ATOM 689 C CA . LYS A 1 91 ? 9.739 2.778 -4.682 1.00 93.19 91 LYS A CA 1
ATOM 690 C C . LYS A 1 91 ? 10.888 2.149 -3.895 1.00 93.19 91 LYS A C 1
ATOM 692 O O . LYS A 1 91 ? 11.767 1.532 -4.486 1.00 93.19 91 LYS A O 1
ATOM 697 N N . THR A 1 92 ? 10.910 2.322 -2.572 1.00 95.50 92 THR A N 1
ATOM 698 C CA . THR A 1 92 ? 11.981 1.829 -1.696 1.00 95.50 92 THR A CA 1
ATOM 699 C C . THR A 1 92 ? 11.419 1.212 -0.417 1.00 95.50 92 THR A C 1
ATOM 701 O O . THR A 1 92 ? 10.346 1.593 0.056 1.00 95.50 92 THR A O 1
ATOM 704 N N . MET A 1 93 ? 12.192 0.316 0.208 1.00 96.31 93 MET A N 1
ATOM 705 C CA . MET A 1 93 ? 11.846 -0.271 1.513 1.00 96.31 93 MET A CA 1
ATOM 706 C C . MET A 1 93 ? 11.670 0.796 2.600 1.00 96.31 93 MET A C 1
ATOM 708 O O . MET A 1 93 ? 10.758 0.715 3.416 1.00 96.31 93 MET A O 1
ATOM 712 N N . SER A 1 94 ? 12.487 1.853 2.573 1.00 96.81 94 SER A N 1
ATOM 713 C CA . SER A 1 94 ? 12.381 2.956 3.5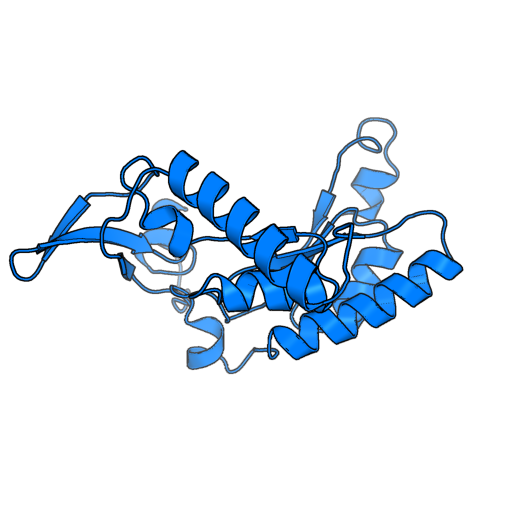34 1.00 96.81 94 SER A CA 1
ATOM 714 C C . SER A 1 94 ? 11.057 3.717 3.436 1.00 96.81 94 SER A C 1
ATOM 716 O O . SER A 1 94 ? 10.571 4.206 4.450 1.00 96.81 94 SER A O 1
ATOM 718 N N . GLN A 1 95 ? 10.448 3.818 2.250 1.00 97.50 95 GLN A N 1
ATOM 719 C CA . GLN A 1 95 ? 9.130 4.443 2.098 1.00 97.50 95 GLN A CA 1
ATOM 720 C C . GLN A 1 95 ? 8.021 3.570 2.691 1.00 97.50 95 GLN A C 1
ATOM 722 O O . GLN A 1 95 ? 7.122 4.108 3.329 1.00 97.50 95 GLN A O 1
ATOM 727 N N . ILE A 1 96 ? 8.116 2.244 2.539 1.00 97.94 96 ILE A N 1
ATOM 728 C CA . ILE A 1 96 ? 7.194 1.292 3.176 1.00 97.94 96 ILE A CA 1
ATOM 729 C C . ILE A 1 96 ? 7.279 1.423 4.699 1.00 97.94 96 ILE A C 1
ATOM 731 O O . ILE A 1 96 ? 6.266 1.640 5.356 1.00 97.94 96 ILE A O 1
ATOM 735 N N . ILE A 1 97 ? 8.497 1.375 5.247 1.00 97.88 97 ILE A N 1
ATOM 736 C CA . ILE A 1 97 ? 8.747 1.517 6.690 1.00 97.88 97 ILE A CA 1
ATOM 737 C C . ILE A 1 97 ? 8.196 2.849 7.209 1.00 97.88 97 ILE A C 1
ATOM 739 O O . ILE A 1 97 ? 7.524 2.877 8.234 1.00 97.88 97 ILE A O 1
ATOM 743 N N . LYS A 1 98 ? 8.421 3.952 6.483 1.00 97.31 98 LYS A N 1
ATOM 744 C CA . LYS A 1 98 ? 7.880 5.269 6.849 1.00 97.31 98 LYS A CA 1
ATOM 745 C C . LYS A 1 98 ? 6.354 5.297 6.844 1.00 97.31 98 LYS A C 1
ATOM 747 O O . LYS A 1 98 ? 5.783 5.900 7.738 1.00 97.31 98 LYS A O 1
ATOM 752 N N . ALA A 1 99 ? 5.691 4.673 5.871 1.00 98.19 99 ALA A N 1
ATOM 753 C CA . ALA A 1 99 ? 4.229 4.624 5.851 1.00 98.19 99 ALA A CA 1
ATOM 754 C C . ALA A 1 99 ? 3.662 3.881 7.067 1.00 98.19 99 ALA A C 1
ATOM 756 O O . ALA A 1 99 ? 2.726 4.380 7.685 1.00 98.19 99 ALA A O 1
ATOM 757 N N . LEU A 1 100 ? 4.263 2.744 7.435 1.00 97.94 100 LEU A N 1
ATOM 758 C CA . LEU A 1 100 ? 3.893 2.010 8.649 1.00 97.94 100 LEU A CA 1
ATOM 759 C C . LEU A 1 100 ? 4.120 2.873 9.899 1.00 97.94 100 LEU A C 1
ATOM 761 O O . LEU A 1 100 ? 3.202 3.065 10.688 1.00 97.94 100 LEU A O 1
ATOM 765 N N . ALA A 1 101 ? 5.297 3.494 10.021 1.00 97.00 101 ALA A N 1
ATOM 766 C CA . ALA A 1 101 ? 5.633 4.368 11.148 1.00 97.00 101 ALA A CA 1
ATOM 767 C C . ALA A 1 101 ? 4.730 5.614 11.264 1.00 97.00 101 ALA A C 1
ATOM 769 O O . ALA A 1 101 ? 4.558 6.149 12.354 1.00 97.00 101 ALA A O 1
ATOM 770 N N . LEU A 1 102 ? 4.151 6.085 10.155 1.00 97.06 102 LEU A N 1
ATOM 771 C CA . LEU A 1 102 ? 3.196 7.201 10.132 1.00 97.06 102 LEU A CA 1
ATOM 772 C C . LEU A 1 102 ? 1.768 6.794 10.538 1.00 97.06 102 LEU A C 1
ATOM 774 O O . LEU A 1 102 ? 0.905 7.664 10.636 1.00 97.06 102 LEU A O 1
ATOM 778 N N . GLY A 1 103 ? 1.506 5.502 10.760 1.00 96.38 103 GLY A N 1
ATOM 779 C CA . GLY A 1 103 ? 0.215 4.998 11.233 1.00 96.38 103 GLY A CA 1
ATOM 780 C C . GLY A 1 103 ? -0.621 4.256 10.188 1.00 96.38 103 GLY A C 1
ATOM 781 O O . GLY A 1 103 ? -1.806 4.012 10.427 1.00 96.38 103 GLY A O 1
ATOM 782 N N . ALA A 1 104 ? -0.049 3.885 9.036 1.00 98.12 104 ALA A N 1
ATOM 783 C CA . ALA A 1 104 ? -0.702 2.926 8.147 1.00 98.12 104 ALA A CA 1
ATOM 784 C C . ALA A 1 104 ? -0.669 1.523 8.775 1.00 98.12 104 ALA A C 1
ATOM 786 O O . ALA A 1 104 ? 0.395 1.047 9.159 1.00 98.12 104 ALA A O 1
ATOM 787 N N . ASP A 1 105 ? -1.811 0.834 8.819 1.00 97.75 105 ASP A N 1
ATOM 788 C CA . ASP A 1 105 ? -1.872 -0.559 9.285 1.00 97.75 105 ASP A CA 1
ATOM 789 C C . ASP A 1 105 ? -1.326 -1.530 8.227 1.00 97.75 105 ASP A C 1
ATOM 791 O O . ASP A 1 105 ? -0.763 -2.574 8.548 1.00 97.75 105 ASP A O 1
ATOM 795 N N . TYR A 1 106 ? -1.501 -1.188 6.948 1.00 98.06 106 TYR A N 1
ATOM 796 C CA . TYR A 1 106 ? -1.055 -1.991 5.814 1.00 98.06 106 TYR A CA 1
ATOM 797 C C . TYR A 1 106 ? -0.503 -1.103 4.703 1.00 98.06 106 TYR A C 1
ATOM 799 O O . TYR A 1 106 ? -0.938 0.034 4.512 1.00 98.06 106 TYR A O 1
ATOM 807 N N . VAL A 1 107 ? 0.394 -1.673 3.899 1.00 97.81 107 VAL A N 1
ATOM 808 C CA . VAL A 1 107 ? 0.794 -1.113 2.605 1.00 97.81 107 VAL A CA 1
ATOM 809 C C . VAL A 1 107 ? 0.332 -2.029 1.474 1.00 97.81 107 VAL A C 1
ATOM 811 O O . VAL A 1 107 ? 0.390 -3.252 1.589 1.00 97.81 107 VAL A O 1
ATOM 814 N N . MET A 1 108 ? -0.116 -1.444 0.368 1.00 97.81 108 MET A N 1
ATOM 815 C CA . MET A 1 108 ? -0.466 -2.151 -0.861 1.00 97.81 108 MET A CA 1
ATOM 816 C C . MET A 1 108 ? 0.556 -1.808 -1.948 1.00 97.81 108 MET A C 1
ATOM 818 O O . MET A 1 108 ? 0.796 -0.641 -2.266 1.00 97.81 108 MET A O 1
ATOM 822 N N . LEU A 1 109 ? 1.187 -2.848 -2.496 1.00 96.12 109 LEU A N 1
ATOM 823 C CA . LEU A 1 109 ? 2.312 -2.738 -3.420 1.00 96.12 109 LEU A CA 1
ATOM 824 C C . LEU A 1 109 ? 1.924 -3.293 -4.793 1.00 96.12 109 LEU A C 1
ATOM 826 O O . LEU A 1 109 ? 1.505 -4.439 -4.909 1.00 96.12 109 LEU A O 1
ATOM 830 N N . GLY A 1 110 ? 2.091 -2.477 -5.834 1.00 94.06 110 GLY A N 1
ATOM 831 C CA . GLY A 1 110 ? 1.906 -2.888 -7.229 1.00 94.06 110 GLY A CA 1
ATOM 832 C C . GLY A 1 110 ? 3.248 -3.148 -7.910 1.00 94.06 110 GLY A C 1
ATOM 833 O O . GLY A 1 110 ? 3.737 -4.274 -7.932 1.00 94.06 110 GLY A O 1
ATOM 834 N N . SER A 1 111 ? 3.867 -2.077 -8.418 1.00 93.12 111 SER A N 1
ATOM 835 C CA . SER A 1 111 ? 5.093 -2.123 -9.237 1.00 93.12 111 SER A CA 1
ATOM 836 C C . SER A 1 111 ? 6.241 -2.920 -8.588 1.00 93.12 111 SER A C 1
ATOM 838 O O . SER A 1 111 ? 6.835 -3.778 -9.235 1.00 93.12 111 SER A O 1
ATOM 840 N N . MET A 1 112 ? 6.479 -2.742 -7.279 1.00 94.94 112 MET A N 1
ATOM 841 C CA . MET A 1 112 ? 7.523 -3.477 -6.539 1.00 94.94 112 MET A CA 1
ATOM 842 C C . MET A 1 112 ? 7.286 -4.995 -6.464 1.00 94.94 112 MET A C 1
ATOM 844 O O . MET A 1 112 ? 8.241 -5.756 -6.393 1.00 94.94 112 MET A O 1
ATOM 848 N N . LEU A 1 113 ? 6.031 -5.456 -6.462 1.00 95.88 113 LEU A N 1
ATOM 849 C CA . LEU A 1 113 ? 5.733 -6.893 -6.502 1.00 95.88 113 LEU A CA 1
ATOM 850 C C . LEU A 1 113 ? 5.707 -7.413 -7.941 1.00 95.88 113 LEU A C 1
ATOM 852 O O . LEU A 1 113 ? 6.101 -8.550 -8.192 1.00 95.88 113 LEU A O 1
ATOM 856 N N . ASN A 1 114 ? 5.297 -6.587 -8.909 1.00 96.12 114 ASN A N 1
ATOM 857 C CA . ASN A 1 114 ? 5.375 -6.938 -10.326 1.00 96.12 114 ASN A CA 1
ATOM 858 C C . ASN A 1 114 ? 6.819 -7.197 -10.786 1.00 96.12 114 ASN A C 1
ATOM 860 O O . ASN A 1 114 ? 7.012 -8.077 -11.617 1.00 96.12 114 ASN A O 1
ATOM 864 N N . SER A 1 115 ? 7.819 -6.505 -10.232 1.00 95.44 115 SER A N 1
ATOM 865 C CA . SER A 1 115 ? 9.226 -6.745 -10.581 1.00 95.44 115 SER A CA 1
ATOM 866 C C . SER A 1 115 ? 9.706 -8.158 -10.229 1.00 95.44 115 SER A C 1
ATOM 868 O O . SER A 1 115 ? 10.636 -8.656 -10.857 1.00 95.44 115 SER A O 1
ATOM 870 N N . CYS A 1 116 ? 9.067 -8.834 -9.267 1.00 96.88 116 CYS A N 1
ATOM 871 C CA . CYS A 1 116 ? 9.470 -10.171 -8.838 1.00 96.88 116 CYS A CA 1
ATOM 872 C C . CYS A 1 116 ? 9.330 -11.202 -9.969 1.00 96.88 116 CYS A C 1
ATOM 874 O O . CYS A 1 116 ? 8.320 -11.224 -10.681 1.00 96.88 116 CYS A O 1
ATOM 876 N N . ALA A 1 117 ? 10.328 -12.077 -10.122 1.00 96.38 117 ALA A N 1
ATOM 877 C CA . ALA A 1 117 ? 10.407 -13.024 -11.237 1.00 96.38 117 ALA A CA 1
ATOM 878 C C . ALA A 1 117 ? 9.202 -13.978 -11.337 1.00 96.38 117 ALA A C 1
ATOM 880 O O . ALA A 1 117 ? 8.774 -14.315 -12.437 1.00 96.38 117 ALA A O 1
ATOM 881 N N . ASP A 1 118 ? 8.643 -14.391 -10.200 1.00 95.56 118 ASP A N 1
ATOM 882 C CA . ASP A 1 118 ? 7.538 -15.349 -10.085 1.00 95.56 118 ASP A CA 1
ATOM 883 C C . ASP A 1 118 ? 6.152 -14.695 -9.952 1.00 95.56 118 ASP A C 1
ATOM 885 O O . ASP A 1 118 ? 5.147 -15.400 -9.856 1.00 95.56 118 ASP A O 1
ATOM 889 N N . SER A 1 119 ? 6.062 -13.360 -9.970 1.00 95.06 119 SER A N 1
ATOM 890 C CA . SER A 1 119 ? 4.763 -12.681 -9.958 1.00 95.06 119 SER A CA 1
ATOM 891 C C . SER A 1 119 ? 4.111 -12.668 -11.347 1.00 95.06 119 SER A C 1
ATOM 893 O O . SER A 1 119 ? 4.750 -12.924 -12.371 1.00 95.06 119 SER A O 1
ATOM 895 N N . ALA A 1 120 ? 2.821 -12.342 -11.415 1.00 89.75 120 ALA A N 1
ATOM 896 C CA . ALA A 1 120 ? 2.120 -12.202 -12.689 1.00 89.75 120 ALA A CA 1
ATOM 897 C C . ALA A 1 120 ? 2.659 -11.017 -13.522 1.00 89.75 120 ALA A C 1
ATOM 899 O O . ALA A 1 120 ? 3.201 -10.046 -12.986 1.00 89.75 120 ALA A O 1
ATOM 900 N N . GLY A 1 121 ? 2.478 -11.088 -14.842 1.00 86.31 121 GLY A N 1
ATOM 901 C CA . GLY A 1 121 ? 2.917 -10.067 -15.799 1.00 86.31 121 GLY A CA 1
ATOM 902 C C . GLY A 1 121 ? 3.819 -10.648 -16.885 1.00 86.31 121 GLY A C 1
ATOM 903 O O . GLY A 1 121 ? 4.568 -11.594 -16.649 1.00 86.31 121 GLY A O 1
ATOM 904 N N . ARG A 1 122 ? 3.727 -10.097 -18.096 1.00 91.31 122 ARG A N 1
ATOM 905 C CA . ARG A 1 122 ? 4.492 -10.570 -19.252 1.00 91.31 122 ARG A CA 1
ATOM 906 C C . ARG A 1 122 ? 5.951 -10.125 -19.143 1.00 91.31 122 ARG A C 1
ATOM 908 O O . ARG A 1 122 ? 6.214 -8.970 -18.819 1.00 91.31 122 ARG A O 1
ATOM 915 N N . ILE A 1 123 ? 6.879 -11.025 -19.466 1.00 94.06 123 ILE A N 1
ATOM 916 C CA . ILE A 1 123 ? 8.280 -10.668 -19.703 1.00 94.06 123 ILE A CA 1
ATOM 917 C C . ILE A 1 123 ? 8.419 -10.238 -21.162 1.00 94.06 123 ILE A C 1
ATOM 919 O O . ILE A 1 123 ? 8.022 -10.968 -22.070 1.00 94.06 123 ILE A O 1
ATOM 923 N N . VAL A 1 124 ? 8.974 -9.053 -21.382 1.00 93.81 124 VAL A N 1
ATOM 924 C CA . VAL A 1 124 ? 9.207 -8.470 -22.705 1.00 93.81 124 VAL A CA 1
ATOM 925 C C . VAL A 1 124 ? 10.688 -8.156 -22.882 1.00 93.81 124 VAL A C 1
ATOM 927 O O . VAL A 1 124 ? 11.388 -7.870 -21.910 1.00 93.81 124 VAL A O 1
ATOM 930 N N . LEU A 1 125 ? 11.171 -8.228 -24.121 1.00 93.38 125 LEU A N 1
ATOM 931 C CA . LEU A 1 125 ? 12.509 -7.770 -24.488 1.00 93.38 125 LEU A CA 1
ATOM 932 C C . LEU A 1 125 ? 12.421 -6.300 -24.911 1.00 93.38 125 LEU A C 1
ATOM 934 O O . LEU A 1 125 ? 11.652 -5.962 -25.811 1.00 93.38 125 LEU A O 1
ATOM 938 N N . HIS A 1 126 ? 13.195 -5.432 -24.269 1.00 86.50 126 HIS A N 1
ATOM 939 C CA . HIS A 1 126 ? 13.279 -4.014 -24.603 1.00 86.50 126 HIS A CA 1
ATOM 940 C C . HIS A 1 126 ? 14.733 -3.554 -24.471 1.00 86.50 126 HIS A C 1
ATOM 942 O O . HIS A 1 126 ? 15.360 -3.833 -23.457 1.00 86.50 126 HIS A O 1
ATOM 948 N N . ASN A 1 127 ? 15.282 -2.874 -25.483 1.00 86.19 127 ASN A N 1
ATOM 949 C CA . ASN A 1 127 ? 16.688 -2.432 -25.514 1.00 86.19 127 ASN A CA 1
ATOM 950 C C . ASN A 1 127 ? 17.676 -3.530 -25.066 1.00 86.19 127 ASN A C 1
ATOM 952 O O . ASN A 1 127 ? 18.502 -3.303 -24.183 1.00 86.19 127 ASN A O 1
ATOM 956 N N . ASP A 1 128 ? 17.521 -4.737 -25.616 1.00 91.25 128 ASP A N 1
ATOM 957 C CA . ASP A 1 128 ? 18.345 -5.922 -25.328 1.00 91.25 128 ASP A CA 1
ATOM 958 C C . ASP A 1 128 ? 18.325 -6.427 -23.871 1.00 91.25 128 ASP A C 1
ATOM 960 O O . ASP A 1 128 ? 19.135 -7.268 -23.489 1.00 91.25 128 ASP A O 1
ATOM 964 N N . HIS A 1 129 ? 17.366 -5.973 -23.059 1.00 92.38 129 HIS A N 1
ATOM 965 C CA . HIS A 1 129 ? 17.168 -6.433 -21.685 1.00 92.38 129 HIS A CA 1
ATOM 966 C C . HIS A 1 129 ? 15.746 -6.963 -21.473 1.00 92.38 129 HIS A C 1
ATOM 968 O O . HIS A 1 129 ? 14.781 -6.512 -22.097 1.00 92.38 129 HIS A O 1
ATOM 974 N N . HIS A 1 130 ? 15.609 -7.941 -20.576 1.00 94.62 130 HIS A N 1
ATOM 975 C CA . HIS A 1 130 ? 14.308 -8.470 -20.176 1.00 94.62 130 HIS A CA 1
ATOM 976 C C . HIS A 1 130 ? 13.695 -7.630 -19.056 1.00 94.62 130 HIS A C 1
ATOM 978 O O . HIS A 1 130 ? 14.309 -7.415 -18.011 1.00 94.62 130 HIS A O 1
ATOM 984 N N . TYR A 1 131 ? 12.447 -7.223 -19.263 1.00 95.12 131 TYR A N 1
ATOM 985 C CA . TYR A 1 131 ? 11.653 -6.472 -18.297 1.00 95.12 131 TYR A CA 1
ATOM 986 C C . TYR A 1 131 ? 10.307 -7.140 -18.072 1.00 95.12 131 TYR A C 1
ATOM 988 O O . TYR A 1 131 ? 9.803 -7.849 -18.944 1.00 95.12 131 TYR A O 1
ATOM 996 N N . LYS A 1 132 ? 9.689 -6.856 -16.928 1.00 94.44 132 LYS A N 1
ATOM 997 C CA . LYS A 1 132 ? 8.282 -7.163 -16.692 1.00 94.44 132 LYS A CA 1
ATOM 998 C C . LYS A 1 132 ? 7.403 -5.973 -17.009 1.00 94.44 132 LYS A C 1
ATOM 1000 O O . LYS A 1 132 ? 7.617 -4.864 -16.532 1.00 94.44 132 LYS A O 1
ATOM 1005 N N . GLU A 1 133 ? 6.401 -6.235 -17.830 1.00 92.38 133 GLU A N 1
ATOM 1006 C CA . GLU A 1 133 ? 5.374 -5.272 -18.179 1.00 92.38 133 GLU A CA 1
ATOM 1007 C C . GLU A 1 133 ? 4.376 -5.122 -17.022 1.00 92.38 133 GLU A C 1
ATOM 1009 O O . GLU A 1 133 ? 3.867 -6.108 -16.472 1.00 92.38 133 GLU A O 1
ATOM 1014 N N . TYR A 1 134 ? 4.086 -3.873 -16.665 1.00 91.25 134 TYR A N 1
ATOM 1015 C CA . TYR A 1 134 ? 3.076 -3.489 -15.685 1.00 91.25 134 TYR A CA 1
ATOM 1016 C C . TYR A 1 134 ? 2.249 -2.340 -16.245 1.00 91.25 134 TYR A C 1
ATOM 1018 O O . TYR A 1 134 ? 2.795 -1.357 -16.736 1.00 91.25 134 TYR A O 1
ATOM 1026 N N . TYR A 1 135 ? 0.926 -2.431 -16.159 1.00 88.19 135 TYR A N 1
ATOM 1027 C CA . TYR A 1 135 ? 0.037 -1.380 -16.640 1.00 88.19 135 TYR A CA 1
ATOM 1028 C C . TYR A 1 135 ? -0.930 -0.942 -15.546 1.00 88.19 135 TYR A C 1
ATOM 1030 O O . TYR A 1 135 ? -1.424 -1.745 -14.754 1.00 88.19 135 TYR A O 1
ATOM 1038 N N . GLY A 1 136 ? -1.225 0.357 -15.507 1.00 84.06 136 GLY A N 1
ATOM 1039 C CA . GLY A 1 136 ? -2.280 0.881 -14.647 1.00 84.06 136 GLY A CA 1
ATOM 1040 C C . GLY A 1 136 ? -3.649 0.409 -15.137 1.00 84.06 136 GLY A C 1
ATOM 1041 O O . GLY A 1 136 ? -3.906 0.401 -16.340 1.00 84.06 136 GLY A O 1
ATOM 1042 N N . MET A 1 137 ? -4.567 0.068 -14.230 1.00 83.62 137 MET A N 1
ATOM 1043 C CA . MET A 1 137 ? -5.917 -0.388 -14.612 1.00 83.62 137 MET A CA 1
ATOM 1044 C C . MET A 1 137 ? -6.727 0.669 -15.385 1.00 83.62 137 MET A C 1
ATOM 1046 O O . MET A 1 137 ? -7.628 0.313 -16.138 1.00 83.62 137 MET A O 1
ATOM 1050 N N . ALA A 1 138 ? -6.389 1.955 -15.230 1.00 79.62 138 ALA A N 1
ATOM 1051 C CA . ALA A 1 138 ? -6.966 3.074 -15.981 1.00 79.62 138 ALA A CA 1
ATOM 1052 C C . ALA A 1 138 ? -6.157 3.464 -17.240 1.00 79.62 138 ALA A C 1
ATOM 1054 O O . ALA A 1 138 ? -6.417 4.498 -17.853 1.00 79.62 138 ALA A O 1
ATOM 1055 N N . SER A 1 139 ? -5.158 2.663 -17.628 1.00 78.81 139 SER A N 1
ATOM 1056 C CA . SER A 1 139 ? -4.486 2.793 -18.928 1.00 78.81 139 SER A CA 1
ATOM 1057 C C . SER A 1 139 ? -5.389 2.301 -20.058 1.00 78.81 139 SER A C 1
ATOM 1059 O O . SER A 1 139 ? -6.355 1.578 -19.816 1.00 78.81 139 SER A O 1
ATOM 1061 N N . LYS A 1 140 ? -5.054 2.643 -21.308 1.00 81.25 140 LYS A N 1
ATOM 1062 C CA . LYS A 1 140 ? -5.793 2.160 -22.485 1.00 81.25 140 LYS A CA 1
ATOM 1063 C C . LYS A 1 140 ? -5.901 0.629 -22.506 1.00 81.25 140 LYS A C 1
ATOM 1065 O O . LYS A 1 140 ? -7.002 0.108 -22.619 1.00 81.25 140 LYS A O 1
ATOM 1070 N N . GLU A 1 141 ? -4.789 -0.073 -22.290 1.00 80.00 141 GLU A N 1
ATOM 1071 C CA . GLU A 1 141 ? -4.768 -1.540 -22.250 1.00 80.00 141 GLU A CA 1
ATOM 1072 C C . GLU A 1 141 ? -5.588 -2.100 -21.073 1.00 80.00 141 GLU A C 1
ATOM 1074 O O . GLU A 1 141 ? -6.330 -3.071 -21.227 1.00 80.00 141 GLU A O 1
ATOM 1079 N N . GLY A 1 142 ? -5.504 -1.462 -19.900 1.00 80.62 142 GLY A N 1
ATOM 1080 C CA . GLY A 1 142 ? -6.315 -1.831 -18.738 1.00 80.62 142 GLY A CA 1
ATOM 1081 C C . GLY A 1 142 ? -7.818 -1.671 -18.993 1.00 80.62 142 GLY A C 1
ATOM 1082 O O . GLY A 1 142 ? -8.600 -2.559 -18.658 1.00 80.62 142 GLY A O 1
ATOM 1083 N N . MET A 1 143 ? -8.223 -0.575 -19.637 1.00 83.25 143 MET A N 1
ATOM 1084 C CA . MET A 1 143 ? -9.620 -0.302 -19.983 1.00 83.25 143 MET A CA 1
ATOM 1085 C C . MET A 1 143 ? -10.150 -1.245 -21.068 1.00 83.25 143 MET A C 1
ATOM 1087 O O . MET A 1 143 ? -11.267 -1.743 -20.933 1.00 83.25 143 MET A O 1
ATOM 1091 N N . GLU A 1 144 ? -9.346 -1.538 -22.094 1.00 82.88 144 GLU A N 1
ATOM 1092 C CA . GLU A 1 144 ? -9.689 -2.497 -23.151 1.00 82.88 144 GLU A CA 1
ATOM 1093 C C . GLU A 1 144 ? -9.928 -3.898 -22.573 1.00 82.88 144 GLU A C 1
ATOM 1095 O O . GLU A 1 144 ? -10.960 -4.508 -22.852 1.00 82.88 144 GLU A O 1
ATOM 1100 N N . LYS A 1 145 ? -9.047 -4.377 -21.683 1.00 82.19 145 LYS A N 1
ATOM 1101 C CA . LYS A 1 145 ? -9.219 -5.674 -20.998 1.00 82.19 145 LYS A CA 1
ATOM 1102 C C . LYS A 1 145 ? -10.445 -5.721 -20.081 1.00 82.19 145 LYS A C 1
ATOM 1104 O O . LYS A 1 145 ? -11.007 -6.792 -19.879 1.00 82.19 145 LYS A O 1
ATOM 1109 N N . LEU A 1 146 ? -10.867 -4.581 -19.534 1.00 79.81 146 LEU A N 1
ATOM 1110 C CA . LEU A 1 146 ? -12.090 -4.459 -18.732 1.00 79.81 146 LEU A CA 1
ATOM 1111 C C . LEU A 1 146 ? -13.364 -4.304 -19.581 1.00 79.81 146 LEU A C 1
ATOM 1113 O O . LEU A 1 146 ? -14.443 -4.130 -19.016 1.00 79.81 146 LEU A O 1
ATOM 1117 N N . GLY A 1 147 ? -13.261 -4.321 -20.915 1.00 79.81 147 GLY A N 1
ATOM 1118 C CA . GLY A 1 147 ? -14.399 -4.120 -21.812 1.00 79.81 147 GLY A CA 1
ATOM 1119 C C . GLY A 1 147 ? -14.981 -2.703 -21.759 1.00 79.81 147 GLY A C 1
ATOM 1120 O O . GLY A 1 147 ? -16.125 -2.490 -22.158 1.00 79.81 147 GLY A O 1
ATOM 1121 N N . LYS A 1 148 ? -14.228 -1.717 -21.254 1.00 72.88 148 LYS A N 1
ATOM 1122 C CA . LYS A 1 148 ? -14.681 -0.323 -21.184 1.00 72.88 148 LYS A CA 1
ATOM 1123 C C . LYS A 1 148 ? -14.476 0.358 -22.534 1.00 72.88 148 LYS A C 1
ATOM 1125 O O . LYS A 1 148 ? -13.424 0.931 -22.801 1.00 72.88 148 LYS A O 1
ATOM 1130 N N . THR A 1 149 ? -15.501 0.313 -23.378 1.00 58.84 149 THR A N 1
ATOM 1131 C CA . THR A 1 149 ? -15.527 0.972 -24.690 1.00 58.84 149 THR A CA 1
ATOM 1132 C C . THR A 1 149 ? -16.276 2.306 -24.592 1.00 58.84 149 THR A C 1
ATOM 1134 O O . THR A 1 149 ? -17.501 2.329 -24.512 1.00 58.84 149 THR A O 1
ATOM 1137 N N . GLY A 1 150 ? -15.554 3.429 -24.559 1.00 66.06 150 GLY A N 1
ATOM 1138 C CA . GLY A 1 150 ? -16.133 4.777 -24.489 1.00 66.06 150 GLY A CA 1
ATOM 1139 C C . GLY A 1 150 ? -15.069 5.878 -24.521 1.00 66.06 150 GLY A C 1
ATOM 1140 O O . GLY A 1 150 ? -13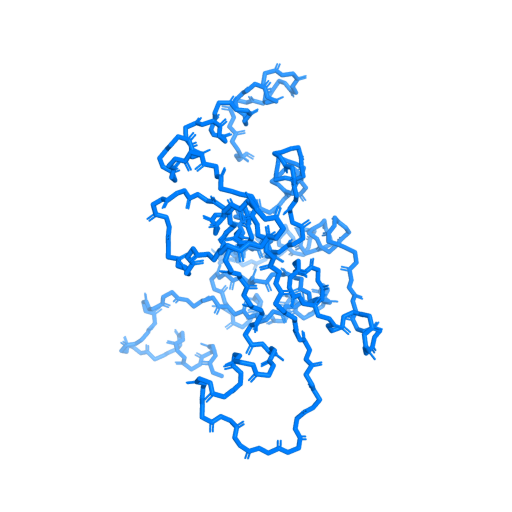.873 5.586 -24.537 1.00 66.06 150 GLY A O 1
ATOM 1141 N N . HIS A 1 151 ? -15.492 7.146 -24.511 1.00 64.94 151 HIS A N 1
ATOM 1142 C CA . HIS A 1 151 ? -14.595 8.305 -24.407 1.00 64.94 151 HIS A CA 1
ATOM 1143 C C . HIS A 1 151 ? -14.094 8.481 -22.965 1.00 64.94 151 HIS A C 1
ATOM 1145 O O . HIS A 1 151 ? -14.536 9.370 -22.243 1.00 64.94 151 HIS A O 1
ATOM 1151 N N . TYR A 1 152 ? -13.182 7.611 -22.535 1.00 71.81 152 TYR A N 1
ATOM 1152 C CA . TYR A 1 152 ? -12.477 7.753 -21.264 1.00 71.81 152 TYR A CA 1
ATOM 1153 C C . TYR A 1 152 ? -11.095 8.356 -21.510 1.00 71.81 152 TYR A C 1
ATOM 1155 O O . TYR A 1 152 ? -10.340 7.869 -22.354 1.00 71.81 152 TYR A O 1
ATOM 1163 N N . ALA A 1 153 ? -10.755 9.410 -20.768 1.00 77.88 153 ALA A N 1
ATOM 1164 C CA . ALA A 1 153 ? -9.385 9.898 -20.726 1.00 77.88 153 ALA A CA 1
ATOM 1165 C C . ALA A 1 153 ? -8.530 8.878 -19.948 1.00 77.88 153 ALA A C 1
ATOM 1167 O O . ALA A 1 153 ? -8.882 8.551 -18.814 1.00 77.88 153 ALA A O 1
ATOM 1168 N N . PRO A 1 154 ? -7.444 8.334 -20.525 1.00 79.75 154 PRO A N 1
ATOM 1169 C CA . PRO A 1 154 ? -6.606 7.377 -19.818 1.00 79.75 154 PRO A CA 1
ATOM 1170 C C . PRO A 1 154 ? -5.887 8.049 -18.639 1.00 79.75 154 PRO A C 1
ATOM 1172 O O . PRO A 1 154 ? -5.242 9.090 -18.782 1.00 79.75 154 PRO A O 1
ATOM 1175 N N . GLU A 1 155 ? -5.963 7.405 -17.477 1.00 79.31 155 GLU A N 1
ATOM 1176 C CA . GLU A 1 155 ? -5.315 7.820 -16.224 1.00 79.31 155 GLU A CA 1
ATOM 1177 C C . GLU A 1 155 ? -4.251 6.808 -15.771 1.00 79.31 155 GLU A C 1
ATOM 1179 O O . GLU A 1 155 ? -3.901 6.695 -14.593 1.00 79.31 155 GLU A O 1
ATOM 1184 N N . GLY A 1 156 ? -3.723 6.039 -16.719 1.00 82.50 156 GLY A N 1
ATOM 1185 C CA . GLY A 1 156 ? -2.615 5.136 -16.480 1.00 82.50 156 GLY A CA 1
ATOM 1186 C C . GLY A 1 156 ? -1.746 4.923 -17.708 1.00 82.50 156 GLY A C 1
ATOM 1187 O O . GLY A 1 156 ? -2.146 5.186 -18.842 1.00 82.50 156 GLY A O 1
ATOM 1188 N N . LYS A 1 157 ? -0.550 4.396 -17.465 1.00 87.50 157 LYS A N 1
ATOM 1189 C CA . LYS A 1 157 ? 0.459 4.069 -18.478 1.00 87.50 157 LYS A CA 1
ATOM 1190 C C . LYS A 1 157 ? 0.947 2.630 -18.325 1.00 87.50 157 LYS A C 1
ATOM 1192 O O . LYS A 1 157 ? 0.628 1.964 -17.340 1.00 87.50 157 LYS A O 1
ATOM 1197 N N . ILE A 1 158 ? 1.730 2.184 -19.300 1.00 88.56 158 ILE A N 1
ATOM 1198 C CA . ILE A 1 158 ? 2.549 0.975 -19.204 1.00 88.56 158 ILE A CA 1
ATOM 1199 C C . ILE A 1 158 ? 3.921 1.388 -18.661 1.00 88.56 158 ILE A C 1
ATOM 1201 O O . ILE A 1 158 ? 4.453 2.437 -19.034 1.00 88.56 158 ILE A O 1
ATOM 1205 N N . VAL A 1 159 ? 4.479 0.583 -17.767 1.00 90.56 159 VAL A N 1
ATOM 1206 C CA . VAL A 1 159 ? 5.845 0.697 -17.259 1.00 90.56 159 VAL A CA 1
ATOM 1207 C C . VAL A 1 159 ? 6.548 -0.652 -17.393 1.00 90.56 159 VAL A C 1
ATOM 1209 O O . VAL A 1 159 ? 5.912 -1.707 -17.360 1.00 90.56 159 VAL A O 1
ATOM 1212 N N . TYR A 1 160 ? 7.865 -0.598 -17.558 1.00 92.44 160 TYR A N 1
ATOM 1213 C CA . TYR A 1 160 ? 8.722 -1.767 -17.712 1.00 92.44 160 TYR A CA 1
ATOM 1214 C C . TYR A 1 160 ? 9.640 -1.857 -16.499 1.00 92.44 160 TYR A C 1
ATOM 1216 O O . TYR A 1 160 ? 10.536 -1.033 -16.323 1.00 92.44 160 TYR A O 1
ATOM 1224 N N . ASN A 1 161 ? 9.385 -2.843 -15.648 1.00 94.06 161 ASN A N 1
ATOM 1225 C CA . ASN A 1 161 ? 10.116 -3.056 -14.411 1.00 94.06 161 ASN A CA 1
ATOM 1226 C C . ASN A 1 161 ? 11.270 -4.026 -14.631 1.00 94.06 161 ASN A C 1
ATOM 1228 O O . ASN A 1 161 ? 11.111 -5.061 -15.282 1.00 94.06 161 ASN A O 1
ATOM 1232 N N . THR A 1 162 ? 12.433 -3.712 -14.065 1.00 94.94 162 THR A N 1
ATOM 1233 C CA . THR A 1 162 ? 13.550 -4.658 -14.011 1.00 94.94 162 THR A CA 1
ATOM 1234 C C . THR A 1 162 ? 13.124 -5.903 -13.243 1.00 94.94 162 THR A C 1
ATOM 1236 O O . THR A 1 162 ? 12.436 -5.796 -12.230 1.00 94.94 162 THR A O 1
ATOM 1239 N N . ILE A 1 163 ? 13.533 -7.077 -13.715 1.00 96.19 163 ILE A N 1
ATOM 1240 C CA . ILE A 1 163 ? 13.226 -8.341 -13.044 1.00 96.19 163 ILE A CA 1
ATOM 1241 C C . ILE A 1 163 ? 14.092 -8.472 -11.789 1.00 96.19 163 ILE A C 1
ATOM 1243 O O . ILE A 1 163 ? 15.310 -8.318 -11.845 1.00 96.19 163 ILE A O 1
ATOM 1247 N N . THR A 1 164 ? 13.450 -8.761 -10.662 1.00 95.94 164 THR A N 1
ATOM 1248 C CA . THR A 1 164 ? 14.077 -9.012 -9.361 1.00 95.94 164 THR A CA 1
ATOM 1249 C C . THR A 1 164 ? 13.857 -10.462 -8.925 1.00 95.94 164 THR A C 1
ATOM 1251 O O . THR A 1 164 ? 13.232 -11.248 -9.638 1.00 95.94 164 THR A O 1
ATOM 1254 N N . ASP A 1 165 ? 14.337 -10.812 -7.732 1.00 96.62 165 ASP A N 1
ATOM 1255 C CA . ASP A 1 165 ? 14.100 -12.110 -7.094 1.00 96.62 165 ASP A CA 1
ATOM 1256 C C . ASP A 1 165 ? 12.613 -12.455 -6.896 1.00 96.62 165 ASP A C 1
ATOM 1258 O O . ASP A 1 165 ? 11.705 -11.685 -7.218 1.00 96.62 165 ASP A O 1
ATOM 1262 N N . LYS A 1 166 ? 12.367 -13.652 -6.359 1.00 97.75 166 LYS A N 1
ATOM 1263 C CA . LYS A 1 166 ? 11.030 -14.163 -6.041 1.00 97.75 166 LYS A CA 1
ATOM 1264 C C . LYS A 1 166 ? 10.310 -13.317 -4.992 1.00 97.75 166 LYS A C 1
ATOM 1266 O O . LYS A 1 166 ? 10.940 -12.754 -4.093 1.00 97.75 166 LYS A O 1
ATOM 1271 N N . VAL A 1 167 ? 8.977 -13.335 -5.032 1.00 97.38 167 VAL A N 1
ATOM 1272 C CA . VAL A 1 167 ? 8.115 -12.677 -4.036 1.00 97.38 167 VAL A CA 1
ATOM 1273 C C . VAL A 1 167 ? 8.453 -13.136 -2.612 1.00 97.38 167 VAL A C 1
ATOM 1275 O O . VAL A 1 167 ? 8.469 -12.311 -1.704 1.00 97.38 167 VAL A O 1
ATOM 1278 N N . SER A 1 168 ? 8.795 -14.413 -2.404 1.00 98.00 168 SER A N 1
ATOM 1279 C CA . SER A 1 168 ? 9.184 -14.918 -1.077 1.00 98.00 168 SER A CA 1
ATOM 1280 C C . SER A 1 168 ? 10.417 -14.202 -0.515 1.00 98.00 168 SER A C 1
ATOM 1282 O O . SER A 1 168 ? 10.400 -13.749 0.627 1.00 98.00 168 SER A O 1
ATOM 1284 N N . ILE A 1 169 ? 11.450 -14.014 -1.342 1.00 98.19 169 ILE A N 1
ATOM 1285 C CA . ILE A 1 169 ? 12.683 -13.312 -0.968 1.00 98.19 169 ILE A CA 1
ATOM 1286 C C . ILE A 1 169 ? 12.400 -11.828 -0.722 1.00 98.19 169 ILE A C 1
ATOM 1288 O O . ILE A 1 169 ? 12.905 -11.248 0.238 1.00 98.19 169 ILE A O 1
ATOM 1292 N N . PHE A 1 170 ? 11.545 -11.207 -1.543 1.00 97.31 170 PHE A N 1
ATOM 1293 C CA . PHE A 1 170 ? 11.081 -9.840 -1.304 1.00 97.31 170 PHE A CA 1
ATOM 1294 C C . PHE A 1 170 ? 10.425 -9.701 0.079 1.00 97.31 170 PHE A C 1
ATOM 1296 O O . PHE A 1 170 ? 10.755 -8.778 0.825 1.00 97.31 170 PHE A O 1
ATOM 1303 N N . SER A 1 171 ? 9.523 -10.620 0.437 1.00 96.81 171 SER A N 1
ATOM 1304 C CA . SER A 1 171 ? 8.822 -10.614 1.725 1.00 96.81 171 SER A CA 1
ATOM 1305 C C . SER A 1 171 ? 9.762 -10.840 2.911 1.00 96.81 171 SER A C 1
ATOM 1307 O O . SER A 1 171 ? 9.662 -10.124 3.909 1.00 96.81 171 SER A O 1
ATOM 1309 N N . GLU A 1 172 ? 10.695 -11.788 2.804 1.00 98.06 172 GLU A N 1
ATOM 1310 C CA . GLU A 1 172 ? 11.718 -12.043 3.827 1.00 98.06 172 GLU A CA 1
ATOM 1311 C C . GLU A 1 172 ? 12.596 -10.807 4.061 1.00 98.06 172 GLU A C 1
ATOM 1313 O O . GLU A 1 172 ? 12.783 -10.381 5.207 1.00 98.06 172 GLU A O 1
ATOM 1318 N N . ASN A 1 173 ? 13.059 -10.180 2.976 1.00 97.75 173 ASN A N 1
ATOM 1319 C CA . ASN A 1 173 ? 13.852 -8.957 3.027 1.00 97.75 173 ASN A CA 1
ATOM 1320 C C . ASN A 1 173 ? 13.063 -7.797 3.637 1.00 97.75 173 ASN A C 1
ATOM 1322 O O . ASN A 1 173 ? 13.580 -7.104 4.512 1.00 97.75 173 ASN A O 1
ATOM 1326 N N . LEU A 1 174 ? 11.806 -7.594 3.230 1.00 96.94 174 LEU A N 1
ATOM 1327 C CA . LEU A 1 174 ? 10.950 -6.553 3.802 1.00 96.94 174 LEU A CA 1
ATOM 1328 C C . LEU A 1 174 ? 10.806 -6.731 5.321 1.00 96.94 174 LEU A C 1
ATOM 1330 O O . LEU A 1 174 ? 11.000 -5.776 6.072 1.00 96.94 174 LEU A O 1
ATOM 1334 N N . ALA A 1 175 ? 10.538 -7.954 5.784 1.00 96.88 175 ALA A N 1
ATOM 1335 C CA . ALA A 1 175 ? 10.432 -8.245 7.210 1.00 96.88 175 ALA A CA 1
ATOM 1336 C C . ALA A 1 175 ? 11.757 -7.993 7.957 1.00 96.88 175 ALA A C 1
ATOM 1338 O O . ALA A 1 175 ? 11.750 -7.467 9.072 1.00 96.88 175 ALA A O 1
ATOM 1339 N N . ALA A 1 176 ? 12.900 -8.331 7.352 1.00 98.00 176 ALA A N 1
ATOM 1340 C CA . ALA A 1 176 ? 14.217 -8.064 7.926 1.00 98.00 176 ALA A CA 1
ATOM 1341 C C . ALA A 1 176 ? 14.519 -6.559 8.027 1.00 98.00 176 ALA A C 1
ATOM 1343 O O . ALA A 1 176 ? 14.970 -6.097 9.076 1.00 98.00 176 ALA A O 1
ATOM 1344 N N . TYR A 1 177 ? 14.213 -5.783 6.982 1.00 98.06 177 TYR A N 1
ATOM 1345 C CA . TYR A 1 177 ? 14.396 -4.330 6.989 1.00 98.06 177 TYR A CA 1
ATOM 1346 C C . TYR A 1 177 ? 13.500 -3.632 8.013 1.00 98.06 177 TYR A C 1
ATOM 1348 O O . TYR A 1 177 ? 13.964 -2.715 8.687 1.00 98.06 177 TYR A O 1
ATOM 1356 N N . ILE A 1 178 ? 12.251 -4.082 8.171 1.00 97.62 178 ILE A N 1
ATOM 1357 C CA . ILE A 1 178 ? 11.346 -3.574 9.209 1.00 97.62 178 ILE A CA 1
ATOM 1358 C C . ILE A 1 178 ? 11.946 -3.817 10.600 1.00 97.62 178 ILE A C 1
ATOM 1360 O O . ILE A 1 178 ? 12.103 -2.863 11.358 1.00 97.62 178 ILE A O 1
ATOM 1364 N N . ARG A 1 179 ? 12.375 -5.050 10.914 1.00 97.56 179 ARG A N 1
ATOM 1365 C CA . ARG A 1 179 ? 13.014 -5.364 12.209 1.00 97.56 179 ARG A CA 1
ATOM 1366 C C . ARG A 1 179 ? 14.276 -4.537 12.458 1.00 97.56 179 ARG A C 1
ATOM 1368 O O . ARG A 1 179 ? 14.498 -4.070 13.570 1.00 97.56 179 ARG A O 1
ATOM 1375 N N . SER A 1 180 ? 15.095 -4.336 11.425 1.00 97.88 180 SER A N 1
ATOM 1376 C CA . SER A 1 180 ? 16.293 -3.504 11.534 1.00 97.88 180 SER A CA 1
ATOM 1377 C C . SER A 1 180 ? 15.935 -2.049 11.841 1.00 9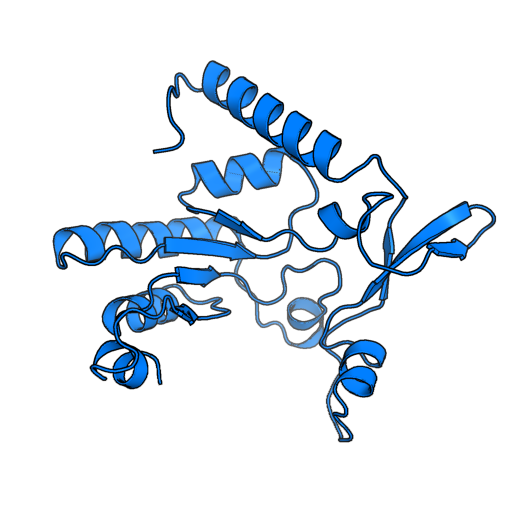7.88 180 SER A C 1
ATOM 1379 O O . SER A 1 180 ? 16.480 -1.487 12.787 1.00 97.88 180 SER A O 1
ATOM 1381 N N . ALA A 1 181 ? 14.978 -1.457 11.123 1.00 97.81 181 ALA A N 1
ATOM 1382 C CA . ALA A 1 181 ? 14.520 -0.097 11.399 1.00 97.81 181 ALA A CA 1
ATOM 1383 C C . ALA A 1 181 ? 13.954 0.039 12.820 1.00 97.81 181 ALA A C 1
ATOM 1385 O O . ALA A 1 181 ? 14.311 0.972 13.532 1.00 97.81 181 ALA A O 1
ATOM 1386 N N . MET A 1 182 ? 13.149 -0.931 13.258 1.00 97.44 182 MET A N 1
ATOM 1387 C CA . MET A 1 182 ? 12.600 -0.983 14.612 1.00 97.44 182 MET A CA 1
ATOM 1388 C C . MET A 1 182 ? 13.694 -0.986 15.692 1.00 97.44 182 MET A C 1
ATOM 1390 O O . MET A 1 182 ? 13.581 -0.236 16.658 1.00 97.44 182 MET A O 1
ATOM 1394 N N . SER A 1 183 ? 14.799 -1.720 15.497 1.00 97.44 183 SER A N 1
ATOM 1395 C CA . SER A 1 183 ? 15.924 -1.711 16.450 1.00 97.44 183 SER A CA 1
ATOM 1396 C C . SER A 1 183 ? 16.623 -0.352 16.584 1.00 97.44 183 SER A C 1
ATOM 1398 O O . SER A 1 183 ? 17.150 -0.043 17.648 1.00 97.44 183 SER A O 1
ATOM 1400 N N . TYR A 1 184 ? 16.598 0.485 15.540 1.00 97.50 184 TYR A N 1
ATOM 1401 C CA . TYR A 1 184 ? 17.131 1.851 15.603 1.00 97.50 184 TYR A CA 1
ATOM 1402 C C . TYR A 1 184 ? 16.171 2.838 16.280 1.00 97.50 184 TYR A C 1
ATOM 1404 O O . TYR A 1 184 ? 16.595 3.923 16.673 1.00 97.50 184 TYR A O 1
ATOM 1412 N N . CYS A 1 185 ? 14.891 2.482 16.397 1.00 96.12 185 CYS A N 1
ATOM 1413 C CA . CYS A 1 185 ? 13.839 3.329 16.958 1.00 96.12 185 CYS A CA 1
ATOM 1414 C C . CYS A 1 185 ? 13.352 2.863 18.338 1.00 96.12 185 CYS A C 1
ATOM 1416 O O . CYS A 1 185 ? 12.380 3.424 18.831 1.00 96.12 185 CYS A O 1
ATOM 1418 N N . ASP A 1 186 ? 13.996 1.853 18.936 1.00 95.94 186 ASP A N 1
ATOM 1419 C CA . ASP A 1 186 ? 13.560 1.211 20.188 1.00 95.94 186 ASP A CA 1
ATOM 1420 C C . ASP A 1 186 ? 12.096 0.720 20.130 1.00 95.94 186 ASP A C 1
ATOM 1422 O O . ASP A 1 186 ? 11.337 0.792 21.094 1.00 95.94 186 ASP A O 1
ATOM 1426 N N . ALA A 1 187 ? 11.680 0.234 18.954 1.00 96.50 187 ALA A N 1
ATOM 1427 C CA . ALA A 1 187 ? 10.355 -0.331 18.729 1.00 96.50 187 ALA A CA 1
ATOM 1428 C C . ALA A 1 187 ? 10.412 -1.863 18.804 1.00 96.50 187 ALA A C 1
ATOM 1430 O O . ALA A 1 187 ? 11.210 -2.503 18.119 1.00 96.50 187 ALA A O 1
ATOM 1431 N N . TYR A 1 188 ? 9.538 -2.465 19.610 1.00 94.62 188 TYR A N 1
ATOM 1432 C CA . TYR A 1 188 ? 9.479 -3.923 19.802 1.00 94.62 188 TYR A CA 1
ATOM 1433 C C . TYR A 1 188 ? 8.362 -4.580 18.983 1.00 94.62 188 TYR A C 1
ATOM 1435 O O . TYR A 1 188 ? 8.441 -5.765 18.656 1.00 94.62 188 TYR A O 1
ATOM 1443 N N . THR A 1 189 ? 7.345 -3.803 18.613 1.00 94.50 189 THR A N 1
ATOM 1444 C CA . THR A 1 189 ? 6.161 -4.213 17.850 1.00 94.50 189 THR A CA 1
ATOM 1445 C C . THR A 1 189 ? 5.862 -3.204 16.743 1.00 94.50 189 THR A C 1
ATOM 1447 O O . THR A 1 189 ? 6.413 -2.105 16.729 1.00 94.50 189 THR A O 1
ATOM 1450 N N . LEU A 1 190 ? 5.032 -3.609 15.776 1.00 88.00 190 LEU A N 1
ATOM 1451 C CA . LEU A 1 190 ? 4.473 -2.682 14.784 1.00 88.00 190 LEU A CA 1
ATOM 1452 C C . LEU A 1 190 ? 3.299 -1.861 15.341 1.00 88.00 190 LEU A C 1
ATOM 1454 O O . LEU A 1 190 ? 3.011 -0.802 14.790 1.00 88.00 190 LEU A O 1
ATOM 1458 N N . ASP A 1 191 ? 2.645 -2.365 16.392 1.00 81.81 191 ASP A N 1
ATOM 1459 C CA . ASP A 1 191 ? 1.657 -1.642 17.204 1.00 81.81 191 ASP A CA 1
ATOM 1460 C C . ASP A 1 191 ? 2.354 -0.688 18.180 1.00 81.81 191 ASP A C 1
ATOM 1462 O O . ASP A 1 191 ? 1.859 0.451 18.347 1.00 81.81 191 ASP A O 1
#

pLDDT: mean 92.02, std 6.92, range [58.84, 98.62]

Solvent-accessible surface area (backbone atoms only — not comparable to full-atom values): 10578 Å² total; per-residue (Å²): 107,62,50,57,40,56,71,34,87,93,36,40,87,60,85,45,76,44,72,70,33,59,44,50,70,57,47,46,56,43,43,77,48,64,31,45,29,39,36,32,41,37,40,49,30,88,31,40,33,37,28,81,78,69,65,52,60,40,63,60,73,58,49,37,37,51,35,31,54,47,42,60,55,42,48,76,76,40,97,65,72,49,38,37,27,43,40,45,57,64,86,48,72,69,52,52,50,48,43,43,76,44,50,25,75,39,77,46,74,54,71,73,49,40,17,14,63,76,40,74,63,56,78,45,81,54,96,94,39,70,24,23,49,45,66,18,66,48,8,65,68,34,26,55,77,69,68,60,84,69,98,69,82,65,33,22,38,78,43,74,32,63,65,45,65,42,58,68,58,52,52,53,50,52,55,50,52,48,55,52,54,25,65,78,66,79,44,93,66,95,125

Mean predicted aligned error: 4.69 Å